Protein AF-A0AAN6Y3K3-F1 (afdb_monomer)

Foldseek 3Di:
DDDDDDDDDDDDDDDDDPVSVVPDDPVVVVVLVCCCVPPPVSVVVVVVVVVVVVVVVVVVPPPDPDDDPDDADWFAFPFQRDIDGPVRFDFFPDAGAPFDKDFPCVVCVVPDCVPNNDCPDPVCCVPPQQRIAGPRPRHTNPDTHPDGGGGDGPVVVVVVVVPDDPPDDDDDDDDDDDDDDDDDDDDDDDDDPDPDPPQWFAFPFQRDIDGPVPFFFFPAAGAPADKAFQPVQPVCVPPPDPDCVVCPDPVNCVVPQQRIAGPRPRDTSPDRHPDGGTGDGPVRHPPVPDPPPPDDPDPDPDDDDDDDDDDDDDDDDDDDDDDDDDD

Organism: NCBI:txid261697

Sequence (327 aa):
MPPPISQSSESTYQLFTTDEIVDQPAGFLHEIVRALCTDDAVRTRASIILSKLLAKGDETLQLDASKSLLPPRVKVCLQCKQEFKEEENAEWACQFHNGYVEIRNKYWKNHDHNRDGPIDTPENRKYDPEGFQWSCCEDELNSPGCAHRSHRAAEEVEKVKESHPLEDNTEAGPQAKKVKLSLPKPTQKDAEPVAVPEGKLVCLQCNEAYWEGFNWPRSCWFHHGSLALDSGAKVWENFDYDNEDELDTEYMREEVPEGFVYECCGESGLSKGCKWGSHISNRNPPETGRTGTTEDTTHGANGDKKAQPATDFQDPISGETSGLSSV

Nearest PDB structures (foldseek):
  2xcm-assembly2_F  TM=5.508E-01  e=1.761E-02  Arabidopsis thaliana
  8p4v-assembly1_b  TM=4.576E-01  e=8.248E+00  Saccharomyces cerevisiae
  5opt-assembly1_T  TM=3.129E-01  e=9.339E+00  Trypanosoma cruzi strain CL Brener

Solvent-accessible surface area (backbone atoms only — not comparable to full-atom values): 21715 Å² total; per-residue (Å²): 133,83,80,82,81,80,80,80,80,83,79,81,78,82,81,77,52,74,69,65,56,71,75,46,58,69,69,57,55,50,49,52,53,47,42,50,74,73,33,69,69,53,31,52,51,50,52,54,51,50,52,52,54,55,51,56,65,56,77,65,74,83,72,70,101,70,78,80,84,66,76,79,70,74,42,53,19,76,76,60,64,45,75,44,40,77,95,70,50,40,68,64,63,31,48,25,68,90,45,53,84,40,77,34,66,84,65,52,71,87,64,44,58,92,83,72,42,78,74,93,37,76,64,41,57,69,79,42,30,78,38,24,18,28,71,70,76,67,43,44,60,84,52,80,34,85,41,68,31,48,62,46,44,75,78,59,62,57,59,60,71,75,71,66,81,84,82,84,81,87,82,88,84,82,92,79,86,88,77,90,78,87,76,88,79,84,87,82,79,89,71,80,82,75,84,68,59,92,73,53,45,54,19,79,62,58,68,46,77,44,42,72,98,66,56,42,73,68,65,27,42,23,57,92,40,58,77,40,76,36,88,83,33,74,76,53,78,82,57,96,68,96,51,68,74,76,58,68,36,74,67,39,54,70,77,44,24,71,35,22,23,24,72,70,74,66,44,45,51,76,56,76,42,88,42,69,24,46,64,39,32,95,90,51,64,78,75,88,82,70,86,74,79,76,79,80,84,70,88,77,87,80,75,88,81,80,89,79,81,93,74,92,77,89,81,85,91,78,84,92,79,90,83,89,78,90,131

Structure (mmCIF, N/CA/C/O backbone):
data_AF-A0AAN6Y3K3-F1
#
_entry.id   AF-A0AAN6Y3K3-F1
#
loop_
_atom_site.group_PDB
_atom_site.id
_atom_site.type_symbol
_atom_site.label_atom_id
_atom_site.label_alt_id
_atom_site.label_comp_id
_atom_site.label_asym_id
_atom_site.label_entity_id
_atom_site.label_seq_id
_atom_site.pdbx_PDB_ins_code
_atom_site.Cartn_x
_atom_site.Cartn_y
_atom_site.Cartn_z
_atom_site.occupancy
_atom_site.B_iso_or_equiv
_atom_site.auth_seq_id
_atom_site.auth_comp_id
_atom_site.auth_asym_id
_atom_site.auth_atom_id
_atom_site.pdbx_PDB_model_num
ATOM 1 N N . MET A 1 1 ? 27.114 48.592 35.506 1.00 48.28 1 MET A N 1
ATOM 2 C CA . MET A 1 1 ? 25.687 48.260 35.689 1.00 48.28 1 MET A CA 1
ATOM 3 C C . MET A 1 1 ? 25.255 47.452 34.478 1.00 48.28 1 MET A C 1
ATOM 5 O O . MET A 1 1 ? 25.396 47.981 33.381 1.00 48.28 1 MET A O 1
ATOM 9 N N . PRO A 1 2 ? 24.860 46.179 34.627 1.00 48.47 2 PRO A N 1
ATOM 10 C CA . PRO A 1 2 ? 24.345 45.407 33.501 1.00 48.47 2 PRO A CA 1
ATOM 11 C C . PRO A 1 2 ? 22.957 45.937 33.085 1.00 48.47 2 PRO A C 1
ATOM 13 O O . PRO A 1 2 ? 22.217 46.413 33.951 1.00 48.47 2 PRO A O 1
ATOM 16 N N . PRO A 1 3 ? 22.614 45.907 31.784 1.00 50.00 3 PRO A N 1
ATOM 17 C CA . PRO A 1 3 ? 21.314 46.360 31.299 1.00 50.00 3 PRO A CA 1
ATOM 18 C C . PRO A 1 3 ? 20.191 45.412 31.759 1.00 50.00 3 PRO A C 1
ATOM 20 O O . PRO A 1 3 ? 20.443 44.223 31.973 1.00 50.00 3 PRO A O 1
ATOM 23 N N . PRO A 1 4 ? 18.956 45.918 31.925 1.00 52.88 4 PRO A N 1
ATOM 24 C CA . PRO A 1 4 ? 17.834 45.102 32.359 1.00 52.88 4 PRO A CA 1
ATOM 25 C C . PRO A 1 4 ? 17.479 44.066 31.289 1.00 52.88 4 PRO A C 1
ATOM 27 O O . PRO A 1 4 ? 17.335 44.382 30.108 1.00 52.88 4 PRO A O 1
ATOM 30 N N . ILE A 1 5 ? 17.345 42.820 31.738 1.00 50.16 5 ILE A N 1
ATOM 31 C CA . ILE A 1 5 ? 16.894 41.681 30.943 1.00 50.16 5 ILE A CA 1
ATOM 32 C C . ILE A 1 5 ? 15.454 41.958 30.497 1.00 50.16 5 ILE A C 1
ATOM 34 O O . ILE A 1 5 ? 14.565 42.175 31.322 1.00 50.16 5 ILE A O 1
ATOM 38 N N . SER A 1 6 ? 15.257 41.986 29.179 1.00 56.81 6 SER A N 1
ATOM 39 C CA . SER A 1 6 ? 13.958 42.127 28.524 1.00 56.81 6 SER A CA 1
ATOM 40 C C . SER A 1 6 ? 13.051 40.961 28.925 1.00 56.81 6 SER A C 1
ATOM 42 O O . SER A 1 6 ? 13.412 39.798 28.754 1.00 56.81 6 SER A O 1
ATOM 44 N N . GLN A 1 7 ? 11.894 41.280 29.507 1.00 45.41 7 GLN A N 1
ATOM 45 C CA . GLN A 1 7 ? 10.873 40.299 29.860 1.00 45.41 7 GLN A CA 1
ATOM 46 C C . GLN A 1 7 ? 10.266 39.726 28.575 1.00 45.41 7 GLN A C 1
ATOM 48 O O . GLN A 1 7 ? 9.701 40.459 27.763 1.00 45.41 7 GLN A O 1
ATOM 53 N N . SER A 1 8 ? 10.406 38.414 28.391 1.00 44.72 8 SER A N 1
ATOM 54 C CA . SER A 1 8 ? 9.765 37.652 27.323 1.00 44.72 8 SER A CA 1
ATOM 55 C C . SER A 1 8 ? 8.246 37.742 27.458 1.00 44.72 8 SER A C 1
ATOM 57 O O . SER A 1 8 ? 7.694 37.375 28.494 1.00 44.72 8 SER A O 1
ATOM 59 N N . SER A 1 9 ? 7.577 38.219 26.412 1.00 49.97 9 SER A N 1
ATOM 60 C CA . SER A 1 9 ? 6.120 38.282 26.324 1.00 49.97 9 SER A CA 1
ATOM 61 C C . SER A 1 9 ? 5.511 36.880 26.387 1.00 49.97 9 SER A C 1
ATOM 63 O O . SER A 1 9 ? 5.791 36.043 25.526 1.00 49.97 9 SER A O 1
ATOM 65 N N . GLU A 1 10 ? 4.660 36.632 27.381 1.00 40.38 10 GLU A N 1
ATOM 66 C CA . GLU A 1 10 ? 3.824 35.435 27.451 1.00 40.38 10 GLU A CA 1
ATOM 67 C C . GLU A 1 10 ? 2.825 35.450 26.286 1.00 40.38 10 GLU A C 1
ATOM 69 O O . GLU A 1 10 ? 1.855 36.208 26.263 1.00 40.38 10 GLU A O 1
ATOM 74 N N . SER A 1 11 ? 3.093 34.628 25.270 1.00 42.31 11 SER A N 1
ATOM 75 C CA . SER A 1 11 ? 2.156 34.388 24.177 1.00 42.31 11 SER A CA 1
ATOM 76 C C . SER A 1 11 ? 0.946 33.640 24.736 1.00 42.31 11 SER A C 1
ATOM 78 O O . SER A 1 11 ? 1.054 32.500 25.190 1.00 42.31 11 SER A O 1
ATOM 80 N N . THR A 1 12 ? -0.205 34.310 24.754 1.00 42.06 12 THR A N 1
ATOM 81 C CA . THR A 1 12 ? -1.481 33.697 25.128 1.00 42.06 12 THR A CA 1
ATOM 82 C C . THR A 1 12 ? -1.944 32.843 23.951 1.00 42.06 12 THR A C 1
ATOM 84 O O . THR A 1 12 ? -2.415 33.371 22.947 1.00 42.06 12 THR A O 1
ATOM 87 N N . TYR A 1 13 ? -1.759 31.527 24.045 1.00 50.06 13 TYR A N 1
ATOM 88 C CA . TYR A 1 13 ? -2.236 30.594 23.027 1.00 50.06 13 TYR A CA 1
ATOM 89 C C . TYR A 1 13 ? -3.756 30.464 23.133 1.00 50.06 13 TYR A C 1
ATOM 91 O O . TYR A 1 13 ? -4.283 30.046 24.165 1.00 50.06 13 TYR A O 1
ATOM 99 N N . GLN A 1 14 ? -4.456 30.832 22.064 1.00 58.66 14 GLN A N 1
ATOM 100 C CA . GLN A 1 14 ? -5.895 30.639 21.945 1.00 58.66 14 GLN A CA 1
ATOM 101 C C . GLN A 1 14 ? -6.150 29.156 21.642 1.00 58.66 14 GLN A C 1
ATOM 103 O O . GLN A 1 14 ? -5.629 28.618 20.666 1.00 58.66 14 GLN A O 1
ATOM 108 N N . LEU A 1 15 ? -6.874 28.471 22.528 1.00 55.62 15 LEU A N 1
ATOM 109 C CA . LEU A 1 15 ? -7.261 27.076 22.326 1.00 55.62 15 LEU A CA 1
ATOM 110 C C . LEU A 1 15 ? -8.466 27.042 21.386 1.00 55.62 15 LEU A C 1
ATOM 112 O O . LEU A 1 15 ? -9.494 27.630 21.709 1.00 55.62 15 LEU A O 1
ATOM 116 N N . PHE A 1 16 ? -8.324 26.357 20.254 1.00 63.69 16 PHE A N 1
ATOM 117 C CA . PHE A 1 16 ? -9.436 26.056 19.357 1.00 63.69 16 PHE A CA 1
ATOM 118 C C . PHE A 1 16 ? -10.171 24.804 19.845 1.00 63.69 16 PHE A C 1
ATOM 120 O O . PHE A 1 16 ? -9.553 23.849 20.326 1.00 63.69 16 PHE A O 1
ATOM 127 N N . THR A 1 17 ? -11.491 24.812 19.728 1.00 69.88 17 THR A N 1
ATOM 128 C CA . THR A 1 17 ? -12.347 23.635 19.902 1.00 69.88 17 THR A CA 1
ATOM 129 C C . THR A 1 17 ? -12.211 22.686 18.708 1.00 69.88 17 THR A C 1
ATOM 131 O O . THR A 1 17 ? -11.732 23.070 17.642 1.00 69.88 17 THR A O 1
ATOM 134 N N . THR A 1 18 ? -12.621 21.426 18.869 1.00 58.34 18 THR A N 1
ATOM 135 C CA . THR A 1 18 ? -12.606 20.442 17.772 1.00 58.34 18 THR A CA 1
ATOM 136 C C . THR A 1 18 ? -13.477 20.882 16.598 1.00 58.34 18 THR A C 1
ATOM 138 O O . THR A 1 18 ? -13.066 20.719 15.455 1.00 58.34 18 THR A O 1
ATOM 141 N N . ASP A 1 19 ? -14.622 21.508 16.876 1.00 57.88 19 ASP A N 1
ATOM 142 C CA . ASP A 1 19 ? -15.549 21.995 15.849 1.00 57.88 19 ASP A CA 1
ATOM 143 C C . ASP A 1 19 ? -14.933 23.161 15.058 1.00 57.88 19 ASP A C 1
ATOM 145 O O . ASP A 1 19 ? -14.992 23.192 13.832 1.00 57.88 19 ASP A O 1
ATOM 149 N N . GLU A 1 20 ? -14.216 24.060 15.740 1.00 69.31 20 GLU A N 1
ATOM 150 C CA . GLU A 1 20 ? -13.484 25.152 15.089 1.00 69.31 20 GLU A CA 1
ATOM 151 C C . GLU A 1 20 ? -12.329 24.662 14.212 1.00 69.31 20 GLU A C 1
ATOM 153 O O . GLU A 1 20 ? -11.952 25.379 13.290 1.00 69.31 20 GLU A O 1
ATOM 158 N N . ILE A 1 21 ? -11.762 23.479 14.483 1.00 68.06 21 ILE A N 1
ATOM 159 C CA . ILE A 1 21 ? -10.702 22.866 13.666 1.00 68.06 21 ILE A CA 1
ATOM 160 C C . ILE A 1 21 ? -11.290 22.248 12.392 1.00 68.06 21 ILE A C 1
ATOM 162 O O . ILE A 1 21 ? -10.689 22.378 11.327 1.00 68.06 21 ILE A O 1
ATOM 166 N N . VAL A 1 22 ? -12.456 21.603 12.481 1.00 63.34 22 VAL A N 1
ATOM 167 C CA . VAL A 1 22 ? -13.122 20.952 11.337 1.00 63.34 22 VAL A CA 1
ATOM 168 C C . VAL A 1 22 ? -13.538 21.968 10.270 1.00 63.34 22 VAL A C 1
ATOM 170 O O . VAL A 1 22 ? -13.423 21.682 9.080 1.00 63.34 22 VAL A O 1
ATOM 173 N N . ASP A 1 23 ? -13.923 23.177 10.682 1.00 72.31 23 ASP A N 1
ATOM 174 C CA . ASP A 1 23 ? -14.309 24.261 9.771 1.00 72.31 23 ASP A CA 1
ATOM 175 C C . ASP A 1 23 ? -13.113 25.012 9.147 1.00 72.31 23 ASP A C 1
ATOM 177 O O . ASP A 1 23 ? -13.297 25.961 8.376 1.00 72.31 23 ASP A O 1
ATOM 181 N N . GLN A 1 24 ? -11.870 24.620 9.452 1.00 79.75 24 GLN A N 1
ATOM 182 C CA . GLN A 1 24 ? -10.699 25.293 8.894 1.00 79.75 24 GLN A CA 1
ATOM 183 C C . GLN A 1 24 ? -10.444 24.903 7.432 1.00 79.75 24 GLN A C 1
ATOM 185 O O . GLN A 1 24 ? -10.641 23.753 7.032 1.00 79.75 24 GLN A O 1
ATOM 190 N N . PRO A 1 25 ? -9.907 25.828 6.614 1.00 79.06 25 PRO A N 1
ATOM 191 C CA . PRO A 1 25 ? -9.478 25.505 5.260 1.00 79.06 25 PRO A CA 1
ATOM 192 C C . PRO A 1 25 ? -8.479 24.341 5.248 1.00 79.06 25 PRO A C 1
ATOM 194 O O . PRO A 1 25 ? -7.569 24.293 6.076 1.00 79.06 25 PRO A O 1
ATOM 197 N N . ALA A 1 26 ? -8.568 23.455 4.250 1.00 65.06 26 ALA A N 1
ATOM 198 C CA . ALA A 1 26 ? -7.683 22.288 4.126 1.00 65.06 26 ALA A CA 1
ATOM 199 C C . ALA A 1 26 ? -6.182 22.639 4.213 1.00 65.06 26 ALA A C 1
ATOM 201 O O . ALA A 1 26 ? -5.397 21.882 4.778 1.00 65.06 26 ALA A O 1
ATOM 202 N N . GLY A 1 27 ? -5.781 23.820 3.721 1.00 69.38 27 GLY A N 1
ATOM 203 C CA . GLY A 1 27 ? -4.404 24.310 3.842 1.00 69.38 27 GLY A CA 1
ATOM 204 C C . GLY A 1 27 ? -3.936 24.499 5.290 1.00 69.38 27 GLY A C 1
ATOM 205 O O . GLY A 1 27 ? -2.787 24.202 5.600 1.00 69.38 27 GLY A O 1
ATOM 206 N N . PHE A 1 28 ? -4.825 24.923 6.190 1.00 75.56 28 PHE A N 1
ATOM 207 C CA . PHE A 1 28 ? -4.522 25.089 7.611 1.00 75.56 28 PHE A CA 1
ATOM 208 C C . PHE A 1 28 ? -4.370 23.736 8.316 1.00 75.56 28 PHE A C 1
ATOM 210 O O . PHE A 1 28 ? -3.405 23.528 9.049 1.00 75.56 28 PHE A O 1
ATOM 217 N N . LEU A 1 29 ? -5.262 22.782 8.028 1.00 73.44 29 LEU A N 1
ATOM 218 C CA . LEU A 1 29 ? -5.156 21.412 8.540 1.00 73.44 29 LEU A CA 1
ATOM 219 C C . LEU A 1 29 ? -3.871 20.726 8.062 1.00 73.44 29 LEU A C 1
ATOM 221 O O . LEU A 1 29 ? -3.178 20.093 8.855 1.00 73.44 29 LEU A O 1
ATOM 225 N N . HIS A 1 30 ? -3.509 20.899 6.788 1.00 70.38 30 HIS A N 1
ATOM 226 C CA . HIS A 1 30 ? -2.249 20.387 6.251 1.00 70.38 30 HIS A CA 1
ATOM 227 C C . HIS A 1 30 ? -1.031 20.976 6.969 1.00 70.38 30 HIS A C 1
ATOM 229 O O . HIS A 1 30 ? -0.076 20.246 7.223 1.00 70.38 30 HIS A O 1
ATOM 235 N N . GLU A 1 31 ? -1.055 22.265 7.317 1.00 77.12 31 GLU A N 1
ATOM 236 C CA . GLU A 1 31 ? 0.044 22.901 8.047 1.00 77.12 31 GLU A CA 1
ATOM 237 C C . GLU A 1 31 ? 0.155 22.385 9.483 1.00 77.12 31 GLU A C 1
ATOM 239 O O . GLU A 1 31 ? 1.258 22.109 9.949 1.00 77.12 31 GLU A O 1
ATOM 244 N N . ILE A 1 32 ? -0.976 22.173 10.165 1.00 81.38 32 ILE A N 1
ATOM 245 C CA . ILE A 1 32 ? -0.999 21.563 11.501 1.00 81.38 32 ILE A CA 1
ATOM 246 C C . ILE A 1 32 ? -0.419 20.149 11.450 1.00 81.38 32 ILE A C 1
ATOM 248 O O . ILE A 1 32 ? 0.464 19.820 12.242 1.00 81.38 32 ILE A O 1
ATOM 252 N N . VAL A 1 33 ? -0.885 19.316 10.514 1.00 83.06 33 VAL A N 1
ATOM 253 C CA . VAL A 1 33 ? -0.395 17.938 10.363 1.00 83.06 33 VAL A CA 1
ATOM 254 C C . VAL A 1 33 ? 1.093 17.938 10.018 1.00 83.06 33 VAL A C 1
ATOM 256 O O . VAL A 1 33 ? 1.859 17.214 10.651 1.00 83.06 33 VAL A O 1
ATOM 259 N N . ARG A 1 34 ? 1.535 18.795 9.087 1.00 82.75 34 ARG A N 1
ATOM 260 C CA . ARG A 1 34 ? 2.955 18.945 8.749 1.00 82.75 34 ARG A CA 1
ATOM 261 C C . ARG A 1 34 ? 3.774 19.320 9.980 1.00 82.75 34 ARG A C 1
ATOM 263 O O . ARG A 1 34 ? 4.731 18.618 10.280 1.00 82.75 34 ARG A O 1
ATOM 270 N N . ALA A 1 35 ? 3.370 20.350 10.724 1.00 82.31 35 ALA A N 1
ATOM 271 C CA . ALA A 1 35 ? 4.074 20.804 11.921 1.00 82.31 35 ALA A CA 1
ATOM 272 C C . ALA A 1 35 ? 4.166 19.713 13.001 1.00 82.31 35 ALA A C 1
ATOM 274 O O . ALA A 1 35 ? 5.224 19.535 13.601 1.00 82.31 35 ALA A O 1
ATOM 275 N N . LEU A 1 36 ? 3.101 18.933 13.214 1.00 86.12 36 LEU A N 1
ATOM 276 C CA . LEU A 1 36 ? 3.116 17.792 14.139 1.00 86.12 36 LEU A CA 1
ATOM 277 C C . LEU A 1 36 ? 4.062 16.668 13.686 1.00 86.12 36 LEU A C 1
ATOM 279 O O . LEU A 1 36 ? 4.615 15.956 14.526 1.00 86.12 36 LEU A O 1
ATOM 283 N N . CYS A 1 37 ? 4.254 16.496 12.376 1.00 83.62 37 CYS A N 1
ATOM 284 C CA . CYS A 1 37 ? 5.129 15.471 11.814 1.00 83.62 37 CYS A CA 1
ATOM 285 C C . CYS A 1 37 ? 6.602 15.898 11.728 1.00 83.62 37 CYS A C 1
ATOM 287 O O . CYS A 1 37 ? 7.474 15.040 11.891 1.00 83.62 37 CYS A O 1
ATOM 289 N N . THR A 1 38 ? 6.890 17.178 11.470 1.00 84.19 38 THR A N 1
ATOM 290 C CA . THR A 1 38 ? 8.248 17.669 11.169 1.00 84.19 38 THR A CA 1
ATOM 291 C C . THR A 1 38 ? 8.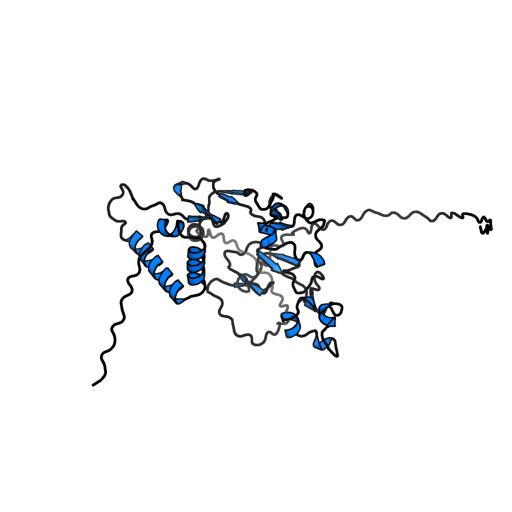930 18.403 12.321 1.00 84.19 38 THR A C 1
ATOM 293 O O . THR A 1 38 ? 10.153 18.481 12.325 1.00 84.19 38 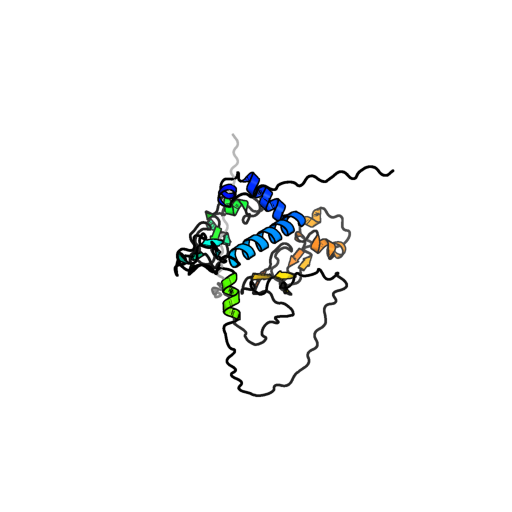THR A O 1
ATOM 296 N N . ASP A 1 39 ? 8.183 18.957 13.280 1.00 88.81 39 ASP A N 1
ATOM 297 C CA . ASP A 1 39 ? 8.744 19.709 14.409 1.00 88.81 39 ASP A CA 1
ATOM 298 C C . ASP A 1 39 ? 8.545 18.938 15.724 1.00 88.81 39 ASP A C 1
ATOM 300 O O . ASP A 1 39 ? 7.448 18.856 16.284 1.00 88.81 39 ASP A O 1
ATOM 304 N N . ASP A 1 40 ? 9.638 18.383 16.250 1.00 83.81 40 ASP A N 1
ATOM 305 C CA . ASP A 1 40 ? 9.635 17.607 17.493 1.00 83.81 40 ASP A CA 1
ATOM 306 C C . ASP A 1 40 ? 9.217 18.420 18.720 1.00 83.81 40 ASP A C 1
ATOM 308 O O . ASP A 1 40 ? 8.599 17.877 19.642 1.00 83.81 40 ASP A O 1
ATOM 312 N N . ALA A 1 41 ? 9.487 19.727 18.741 1.00 79.06 41 ALA A N 1
ATOM 313 C CA . ALA A 1 41 ? 9.062 20.597 19.827 1.00 79.06 41 ALA A CA 1
ATOM 314 C C . ALA A 1 41 ? 7.553 20.866 19.762 1.00 79.06 41 ALA A C 1
ATOM 316 O O . ALA A 1 41 ? 6.900 20.957 20.806 1.00 79.06 41 ALA A O 1
ATOM 317 N N . VAL A 1 42 ? 6.975 20.999 18.566 1.00 82.06 42 VAL A N 1
ATOM 318 C CA . VAL A 1 42 ? 5.517 21.095 18.374 1.00 82.06 42 VAL A CA 1
ATOM 319 C C . VAL A 1 42 ? 4.848 19.777 18.750 1.00 82.06 42 VAL A C 1
ATOM 321 O O . VAL A 1 42 ? 3.923 19.786 19.562 1.00 82.06 42 VAL A O 1
ATOM 324 N N . ARG A 1 43 ? 5.367 18.644 18.266 1.00 88.06 43 ARG A N 1
ATOM 325 C CA . ARG A 1 43 ? 4.878 17.298 18.597 1.00 88.06 43 ARG A CA 1
ATOM 326 C C . ARG A 1 43 ? 4.886 17.042 20.103 1.00 88.06 43 ARG A C 1
ATOM 328 O O . ARG A 1 43 ? 3.870 16.659 20.672 1.00 88.06 43 ARG A O 1
ATOM 335 N N . THR A 1 44 ? 6.005 17.321 20.771 1.00 76.69 44 THR A N 1
ATOM 336 C CA . THR A 1 44 ? 6.149 17.131 22.224 1.00 76.69 44 THR A CA 1
ATOM 337 C C . THR A 1 44 ? 5.159 17.998 22.998 1.00 76.69 44 THR A C 1
ATOM 339 O O . THR A 1 44 ? 4.504 17.522 23.926 1.00 76.69 44 THR A O 1
ATOM 342 N N . ARG A 1 45 ? 4.994 19.267 22.602 1.00 77.38 45 ARG A N 1
ATOM 343 C CA . ARG A 1 45 ? 4.020 20.172 23.228 1.00 77.38 45 ARG A CA 1
ATOM 344 C C . ARG A 1 45 ? 2.584 19.698 23.020 1.00 77.38 45 ARG A C 1
ATOM 346 O O . ARG A 1 45 ? 1.826 19.677 23.988 1.00 77.38 45 ARG A O 1
ATOM 353 N N . ALA A 1 46 ? 2.231 19.280 21.806 1.00 82.31 46 ALA A N 1
ATOM 354 C CA . ALA A 1 46 ? 0.916 18.732 21.492 1.00 82.31 46 ALA A CA 1
ATOM 355 C C . ALA A 1 46 ? 0.619 17.476 22.325 1.00 82.31 46 ALA A C 1
ATOM 357 O O . ALA A 1 46 ? -0.437 17.406 22.949 1.00 82.31 46 ALA A O 1
ATOM 358 N N . SER A 1 47 ? 1.576 16.550 22.444 1.00 72.25 47 SER A N 1
ATOM 359 C CA . SER A 1 47 ? 1.447 15.359 23.292 1.00 72.25 47 SER A CA 1
ATOM 360 C C . SER A 1 47 ? 1.252 15.707 24.769 1.00 72.25 47 SER A C 1
ATOM 362 O O . SER A 1 47 ? 0.395 15.123 25.423 1.00 72.25 47 SER A O 1
ATOM 364 N N . ILE A 1 48 ? 1.982 16.690 25.311 1.00 75.81 48 ILE A N 1
ATOM 365 C CA . ILE A 1 48 ? 1.799 17.138 26.705 1.00 75.81 48 ILE A CA 1
ATOM 366 C C . ILE A 1 48 ? 0.400 17.727 26.916 1.00 75.81 48 ILE A C 1
ATOM 368 O O . ILE A 1 48 ? -0.236 17.452 27.935 1.00 75.81 48 ILE A O 1
ATOM 372 N N . ILE A 1 49 ? -0.074 18.560 25.986 1.00 75.19 49 ILE A N 1
ATOM 373 C CA . ILE A 1 49 ? -1.415 19.151 26.056 1.00 75.19 49 ILE A CA 1
ATOM 374 C C . ILE A 1 49 ? -2.469 18.047 25.984 1.00 75.19 49 ILE A C 1
ATOM 376 O O . ILE A 1 49 ? -3.363 18.025 26.827 1.00 75.19 49 ILE A O 1
ATOM 380 N N . LEU A 1 50 ? -2.322 17.100 25.057 1.00 77.75 50 LEU A N 1
ATOM 381 C CA . LEU A 1 50 ? -3.215 15.955 24.919 1.00 77.75 50 LEU A CA 1
ATOM 382 C C . LEU A 1 50 ? -3.268 15.134 26.213 1.00 77.75 50 LEU A C 1
ATOM 384 O O . LEU A 1 50 ? -4.352 14.916 26.743 1.00 77.75 50 LEU A O 1
ATOM 388 N N . SER A 1 51 ? -2.120 14.778 26.796 1.00 71.06 51 SER A N 1
ATOM 389 C CA . SER A 1 51 ? -2.062 14.062 28.078 1.00 71.06 51 SER A CA 1
ATOM 390 C C . SER A 1 51 ? -2.728 14.838 29.217 1.00 71.06 51 SER A C 1
ATOM 392 O O . SER A 1 51 ? -3.429 14.248 30.033 1.00 71.06 51 SER A O 1
ATOM 394 N N . LYS A 1 52 ? -2.566 16.168 29.273 1.00 71.94 52 LYS A N 1
ATOM 395 C CA . LYS A 1 52 ? -3.239 17.017 30.274 1.00 71.94 52 LYS A CA 1
ATOM 396 C C . LYS A 1 52 ? -4.753 17.071 30.072 1.00 71.94 52 LYS A C 1
ATOM 398 O O . LYS A 1 52 ? -5.483 17.100 31.058 1.00 71.94 52 LYS A O 1
ATOM 403 N N . LEU A 1 53 ? -5.226 17.114 28.828 1.00 68.12 53 LEU A N 1
ATOM 404 C CA . LEU A 1 53 ? -6.656 17.097 28.510 1.00 68.12 53 LEU A CA 1
ATOM 405 C C . LEU A 1 53 ? -7.280 15.741 28.855 1.00 68.12 53 LEU A C 1
ATOM 407 O O . LEU A 1 53 ? -8.345 15.705 29.466 1.00 68.12 53 LEU A O 1
ATOM 411 N N . LEU A 1 54 ? -6.583 14.645 28.551 1.00 68.56 54 LEU A N 1
ATOM 412 C CA . LEU A 1 54 ? -7.010 13.292 28.907 1.00 68.56 54 LEU A CA 1
ATOM 413 C C . LEU A 1 54 ? -7.037 13.085 30.429 1.00 68.56 54 LEU A C 1
ATOM 415 O O . LEU A 1 54 ? -8.026 12.575 30.944 1.00 68.56 54 LEU A O 1
ATOM 419 N N . ALA A 1 55 ? -6.019 13.557 31.157 1.00 68.88 55 ALA A N 1
ATOM 420 C CA . ALA A 1 55 ? -5.970 13.467 32.619 1.00 68.88 55 ALA A CA 1
ATOM 421 C C . ALA A 1 55 ? -7.069 14.301 33.308 1.00 68.88 55 ALA A C 1
ATOM 423 O O . ALA A 1 55 ? -7.677 13.852 34.276 1.00 68.88 55 ALA A O 1
ATOM 424 N N . LYS A 1 56 ? -7.382 15.497 32.787 1.00 63.09 56 LYS A N 1
ATOM 425 C CA . LYS A 1 56 ? -8.481 16.331 33.309 1.00 63.09 56 LYS A CA 1
ATOM 426 C C . LYS A 1 56 ? -9.867 15.724 33.080 1.00 63.09 56 LYS A C 1
ATOM 428 O O . LYS A 1 56 ? -10.774 15.991 33.866 1.00 63.09 56 LYS A O 1
ATOM 433 N N . GLY A 1 57 ? -10.025 14.921 32.028 1.00 55.03 57 GLY A N 1
ATOM 434 C CA . GLY A 1 57 ? -11.247 14.157 31.780 1.00 55.03 57 GLY A CA 1
ATOM 435 C C . GLY A 1 57 ? -11.478 13.015 32.776 1.00 55.03 57 GLY A C 1
ATOM 436 O O . GLY A 1 57 ? -12.601 12.532 32.862 1.00 55.03 57 GLY A O 1
ATOM 437 N N . ASP A 1 58 ? -10.449 12.604 33.528 1.00 50.41 58 ASP A N 1
ATOM 438 C CA . ASP A 1 58 ? -10.518 11.504 34.502 1.00 50.41 58 ASP A CA 1
ATOM 439 C C . ASP A 1 58 ? -10.789 12.007 35.937 1.00 50.41 58 ASP A C 1
ATOM 441 O O . ASP A 1 58 ? -11.562 11.408 36.682 1.00 50.41 58 ASP A O 1
ATOM 445 N N . GLU A 1 59 ? -10.246 13.170 36.324 1.00 50.53 59 GLU A N 1
ATOM 446 C CA . GLU A 1 59 ? -10.484 13.762 37.658 1.00 50.53 59 GLU A CA 1
ATOM 447 C C . GLU A 1 59 ? -11.914 14.300 37.864 1.00 50.53 59 GLU A C 1
ATOM 449 O O . GLU A 1 59 ? -12.325 14.561 38.994 1.00 50.53 59 GLU A O 1
ATOM 454 N N . THR A 1 60 ? -12.712 14.443 36.801 1.00 46.69 60 THR A N 1
ATOM 455 C CA . THR A 1 60 ? -14.108 14.914 36.884 1.00 46.69 60 THR A CA 1
ATOM 456 C C . THR A 1 60 ? -15.144 13.794 37.084 1.00 46.69 60 THR A C 1
ATOM 458 O O . THR A 1 60 ? -16.341 14.073 37.100 1.00 46.69 60 THR A O 1
ATOM 461 N N . LEU A 1 61 ? -14.724 12.540 37.305 1.00 46.28 61 LEU A N 1
ATOM 462 C CA . LEU A 1 61 ? -15.607 11.359 37.314 1.00 46.28 61 LEU A CA 1
ATOM 463 C C . LEU A 1 61 ? -16.046 10.830 38.698 1.00 46.28 61 LEU A C 1
ATOM 465 O O . LEU A 1 61 ? -16.458 9.677 38.802 1.00 46.28 61 LEU A O 1
ATOM 469 N N . GLN A 1 62 ? -16.035 11.640 39.764 1.00 48.41 62 GLN A N 1
ATOM 470 C CA . GLN A 1 62 ? -16.627 11.240 41.063 1.00 48.41 62 GLN A CA 1
ATOM 471 C C . GLN A 1 62 ? -17.871 12.028 41.501 1.00 48.41 62 GLN A C 1
ATOM 473 O O . GLN A 1 62 ? -18.344 11.833 42.619 1.00 48.41 62 GLN A O 1
ATOM 478 N N . LEU A 1 63 ? -18.453 12.862 40.637 1.00 45.56 63 LEU A N 1
ATOM 479 C CA . LEU A 1 63 ? -19.730 13.524 40.924 1.00 45.56 63 LEU A CA 1
ATOM 480 C C . LEU A 1 63 ? -20.820 13.004 39.978 1.00 45.56 63 LEU A C 1
ATOM 482 O O . LEU A 1 63 ? -20.862 13.334 38.800 1.00 45.56 63 LEU A O 1
ATOM 486 N N . ASP A 1 64 ? -21.674 12.167 40.563 1.00 39.81 64 ASP A N 1
ATOM 487 C CA . ASP A 1 64 ? -23.045 11.829 40.185 1.00 39.81 64 ASP A CA 1
ATOM 488 C C . ASP A 1 64 ? -23.279 11.245 38.778 1.00 39.81 64 ASP A C 1
ATOM 490 O O . ASP A 1 64 ? -23.370 11.927 37.760 1.00 39.81 64 ASP A O 1
ATOM 494 N N . ALA A 1 65 ? -23.494 9.926 38.762 1.00 47.69 65 ALA A N 1
ATOM 495 C CA . ALA A 1 65 ? -23.813 9.067 37.619 1.00 47.69 65 ALA A CA 1
ATOM 496 C C . ALA A 1 65 ? -25.195 9.333 36.974 1.00 47.69 65 ALA A C 1
ATOM 498 O O . ALA A 1 65 ? -25.960 8.415 36.681 1.00 47.69 65 ALA A O 1
ATOM 499 N N . SER A 1 66 ? -25.570 10.587 36.752 1.00 51.69 66 SER A N 1
ATOM 500 C CA . SER A 1 66 ? -26.825 10.956 36.099 1.00 51.69 66 SER A CA 1
ATOM 501 C C . SER A 1 66 ? -26.577 12.100 35.125 1.00 51.69 66 SER A C 1
ATOM 503 O O . SER A 1 66 ? -26.565 13.261 35.511 1.00 51.69 66 SER A O 1
ATOM 505 N N . LYS A 1 67 ? -26.432 11.738 33.842 1.00 52.28 67 LYS A N 1
ATOM 506 C CA . LYS A 1 67 ? -26.133 12.602 32.682 1.00 52.28 67 LYS A CA 1
ATOM 507 C C . LYS A 1 67 ? -24.678 13.068 32.600 1.00 52.28 67 LYS A C 1
ATOM 509 O O . LYS A 1 67 ? -24.372 14.243 32.770 1.00 52.28 67 LYS A O 1
ATOM 514 N N . SER A 1 68 ? -23.794 12.141 32.232 1.00 43.97 68 SER A N 1
ATOM 515 C CA . SER A 1 68 ? -22.511 12.511 31.633 1.00 43.97 68 SER A CA 1
ATOM 516 C C . SER A 1 68 ? -22.782 13.330 30.365 1.00 43.97 68 SER A C 1
ATOM 518 O O . SER A 1 68 ? -23.294 12.807 29.379 1.00 43.97 68 SER A O 1
ATOM 520 N N . LEU A 1 69 ? -22.496 14.630 30.433 1.00 59.16 69 LEU A N 1
ATOM 521 C CA . LEU A 1 69 ? -22.494 15.582 29.316 1.00 59.16 69 LEU A CA 1
ATOM 522 C C . LEU A 1 69 ? -21.197 15.498 28.494 1.00 59.16 69 LEU A C 1
ATOM 524 O O . LEU A 1 69 ? -20.965 16.346 27.635 1.00 59.16 69 LEU A O 1
ATOM 528 N N . LEU A 1 70 ? -20.329 14.516 28.766 1.00 55.97 70 LEU A N 1
ATOM 529 C CA . LEU A 1 70 ? -19.138 14.314 27.953 1.00 55.97 70 LEU A CA 1
ATOM 530 C C . LEU A 1 70 ? -19.563 13.757 26.590 1.00 55.97 70 LEU A C 1
ATOM 532 O O . LEU A 1 70 ? -20.314 12.777 26.552 1.00 55.97 70 LEU A O 1
ATOM 536 N N . PRO A 1 71 ? -19.103 14.360 25.479 1.00 58.16 71 PRO A N 1
ATOM 537 C CA . PRO A 1 71 ? -19.381 13.825 24.160 1.00 58.16 71 PRO A CA 1
ATOM 538 C C . PRO A 1 71 ? -18.853 12.383 24.080 1.00 58.16 71 PRO A C 1
ATOM 540 O O . PRO A 1 71 ? -17.771 12.097 24.611 1.00 58.16 71 PRO A O 1
ATOM 543 N N . PRO A 1 72 ? -19.613 11.459 23.466 1.00 68.50 72 PRO A N 1
ATOM 544 C CA . PRO A 1 72 ? -19.198 10.071 23.325 1.00 68.50 72 PRO A CA 1
ATOM 545 C C . PRO A 1 72 ? -17.827 9.998 22.648 1.00 68.50 72 PRO A C 1
ATOM 547 O O . PRO A 1 72 ? -17.556 10.703 21.674 1.00 68.50 72 PRO A O 1
ATOM 550 N N . ARG A 1 73 ? -16.936 9.166 23.200 1.00 78.19 73 ARG A N 1
ATOM 551 C CA . ARG A 1 73 ? -15.569 9.021 22.693 1.00 78.19 73 ARG A CA 1
ATOM 552 C C . ARG A 1 73 ? -15.610 8.381 21.307 1.00 78.19 73 ARG A C 1
ATOM 554 O O . ARG A 1 73 ? -15.944 7.205 21.175 1.00 78.19 73 ARG A O 1
ATOM 561 N N . VAL A 1 74 ? -15.245 9.159 20.294 1.00 86.38 74 VAL A N 1
ATOM 562 C CA . VAL A 1 74 ? -15.035 8.669 18.931 1.00 86.38 74 VAL A CA 1
ATOM 563 C C . VAL A 1 74 ? -13.718 7.888 18.886 1.00 86.38 74 VAL A C 1
ATOM 565 O O . VAL A 1 74 ? -12.689 8.353 19.378 1.00 86.38 74 VAL A O 1
ATOM 568 N N . LYS A 1 75 ? -13.757 6.683 18.319 1.00 88.75 75 LYS A N 1
ATOM 569 C CA . LYS A 1 75 ? -12.615 5.788 18.093 1.00 88.75 75 LYS A CA 1
ATOM 570 C C . LYS A 1 75 ? -12.360 5.654 16.590 1.00 88.75 75 LYS A C 1
ATOM 572 O O . LYS A 1 75 ? -13.255 5.897 15.791 1.00 88.75 75 LYS A O 1
ATOM 577 N N . VAL A 1 76 ? -11.166 5.209 16.189 1.00 88.94 76 VAL A N 1
ATOM 578 C CA . VAL A 1 76 ? -10.845 4.891 14.781 1.00 88.94 76 VAL A CA 1
ATOM 579 C C . VAL A 1 76 ? -10.679 3.384 14.619 1.00 88.94 76 VAL A C 1
ATOM 581 O O . VAL A 1 76 ? -9.923 2.746 15.355 1.00 88.94 76 VAL A O 1
ATOM 584 N N . CYS A 1 77 ? -11.381 2.799 13.649 1.00 93.50 77 CYS A N 1
ATOM 585 C CA . CYS A 1 77 ? -11.310 1.371 13.376 1.00 93.50 77 CYS A CA 1
ATOM 586 C C . CYS A 1 77 ? -9.979 0.991 12.719 1.00 93.50 77 CYS A C 1
ATOM 588 O O . CYS A 1 77 ? -9.592 1.534 11.686 1.00 93.50 77 CYS A O 1
ATOM 590 N N . LEU A 1 78 ? -9.304 -0.026 13.252 1.00 90.06 78 LEU A N 1
ATOM 591 C CA . LEU A 1 78 ? -8.030 -0.513 12.723 1.00 90.06 78 LEU A CA 1
ATOM 592 C C . LEU A 1 78 ? -8.127 -1.118 11.317 1.00 90.06 78 LEU A C 1
ATOM 594 O O . LEU A 1 78 ? -7.098 -1.243 10.655 1.00 90.06 78 LEU A O 1
ATOM 598 N N . GLN A 1 79 ? -9.322 -1.487 10.855 1.00 92.06 79 GLN A N 1
ATOM 599 C CA . GLN A 1 79 ? -9.515 -2.131 9.555 1.00 92.06 79 GLN A CA 1
ATOM 600 C C . GLN A 1 79 ? -10.012 -1.172 8.486 1.00 92.06 79 GLN A C 1
ATOM 602 O O . GLN A 1 79 ? -9.259 -0.868 7.569 1.00 92.06 79 GLN A O 1
ATOM 607 N N . CYS A 1 80 ? -11.244 -0.670 8.617 1.00 92.69 80 CYS A N 1
ATOM 608 C CA . CYS A 1 80 ? -11.829 0.234 7.626 1.00 92.69 80 CYS A CA 1
ATOM 609 C C . CYS A 1 80 ? -11.303 1.672 7.732 1.00 92.69 80 CYS A C 1
ATOM 611 O O . CYS A 1 80 ? -11.607 2.488 6.871 1.00 92.69 80 CYS A O 1
ATOM 613 N N . LYS A 1 81 ? -10.536 1.994 8.787 1.00 90.12 81 LYS A N 1
ATOM 614 C CA . LYS A 1 81 ? -9.987 3.333 9.073 1.00 90.12 81 LYS A CA 1
ATOM 615 C C . LYS A 1 81 ? -11.039 4.428 9.287 1.00 90.12 81 LYS A C 1
ATOM 617 O O . LYS A 1 81 ? -10.669 5.583 9.456 1.00 90.12 81 LYS A O 1
ATOM 622 N N . GLN A 1 82 ? -12.322 4.070 9.327 1.00 90.31 82 GLN A N 1
ATOM 623 C CA . GLN A 1 82 ? -13.407 4.989 9.648 1.00 90.31 82 GLN A CA 1
ATOM 624 C C . GLN A 1 82 ? -13.508 5.206 11.155 1.00 90.31 82 GLN A C 1
ATOM 626 O O . GLN A 1 82 ? -13.175 4.327 11.963 1.00 90.31 82 GLN A O 1
ATOM 631 N N . GLU A 1 83 ? -13.976 6.393 11.511 1.00 93.00 83 GLU A N 1
ATOM 632 C CA . GLU A 1 83 ? -14.361 6.725 12.870 1.00 93.00 83 GLU A CA 1
ATOM 633 C C . GLU A 1 83 ? -15.661 6.016 13.265 1.00 93.00 83 GLU A C 1
ATOM 635 O O . GLU A 1 83 ? -16.537 5.786 12.433 1.00 93.00 83 GLU A O 1
ATOM 640 N N . PHE A 1 84 ? -15.773 5.632 14.532 1.00 92.75 84 PHE A N 1
ATOM 641 C CA . PHE A 1 84 ? -16.965 4.994 15.074 1.00 92.75 84 PHE A CA 1
ATOM 642 C C . PHE A 1 84 ? -17.125 5.326 16.557 1.00 92.75 84 PHE A C 1
ATOM 644 O O . PHE A 1 84 ? -16.149 5.586 17.267 1.00 92.75 84 PHE A O 1
ATOM 651 N N . LYS A 1 85 ? -18.365 5.287 17.042 1.00 91.25 85 LYS A N 1
ATOM 652 C CA . LYS A 1 85 ? -18.673 5.334 18.474 1.00 91.25 85 LYS A CA 1
ATOM 653 C C . LYS A 1 85 ? -19.000 3.935 18.965 1.00 91.25 85 LYS A C 1
ATOM 655 O O . LYS A 1 85 ? -19.640 3.165 18.255 1.00 91.25 85 LYS A O 1
ATOM 660 N N . GLU A 1 86 ? -18.609 3.628 20.196 1.00 91.12 86 GLU A N 1
ATOM 661 C CA . GLU A 1 86 ? -18.847 2.308 20.795 1.00 91.12 86 GLU A CA 1
ATOM 662 C C . GLU A 1 86 ? -20.339 1.946 20.830 1.00 91.12 86 GLU A C 1
ATOM 664 O O . GLU A 1 86 ? -20.722 0.826 20.510 1.00 91.12 86 GLU A O 1
ATOM 669 N N . GLU A 1 87 ? -21.193 2.917 21.157 1.00 91.56 87 GLU A N 1
ATOM 670 C CA . GLU A 1 87 ? -22.650 2.751 21.205 1.00 91.56 87 GLU A CA 1
ATOM 671 C C . GLU A 1 87 ? -23.301 2.461 19.842 1.00 91.56 87 GLU A C 1
ATOM 673 O O . GLU A 1 87 ? -24.393 1.897 19.793 1.00 91.56 87 GLU A O 1
ATOM 678 N N . GLU A 1 88 ? -22.631 2.812 18.743 1.00 91.19 88 GLU A N 1
ATOM 679 C CA . GLU A 1 88 ? -23.091 2.604 17.365 1.00 91.19 88 GLU A CA 1
ATOM 680 C C . GLU A 1 88 ? -22.393 1.386 16.709 1.00 91.19 88 GLU A C 1
ATOM 682 O O . GLU A 1 88 ? -22.659 1.056 15.552 1.00 91.19 88 GLU A O 1
ATOM 687 N N . ASN A 1 89 ? -21.517 0.678 17.439 1.00 95.12 89 ASN A N 1
ATOM 688 C CA . ASN A 1 89 ? -20.661 -0.392 16.920 1.00 95.12 89 ASN A CA 1
ATOM 689 C C . ASN A 1 89 ? -21.377 -1.752 16.797 1.00 95.12 89 ASN A C 1
ATOM 691 O O . ASN A 1 89 ? -21.031 -2.734 17.462 1.00 95.12 89 ASN A O 1
ATOM 695 N N . ALA A 1 90 ? -22.389 -1.826 15.935 1.00 96.44 90 ALA A N 1
ATOM 696 C CA . ALA A 1 90 ? -23.083 -3.078 15.644 1.00 96.44 90 ALA A CA 1
ATOM 697 C C . ALA A 1 90 ? -22.138 -4.155 15.068 1.00 96.44 90 ALA A C 1
ATOM 699 O O . ALA A 1 90 ? -21.105 -3.852 14.472 1.00 96.44 90 ALA A O 1
ATOM 700 N N . GLU A 1 91 ? -22.532 -5.429 15.180 1.00 94.69 91 GLU A N 1
ATOM 701 C CA . GLU A 1 91 ? -21.766 -6.588 14.681 1.00 94.69 91 GLU A CA 1
ATOM 702 C C . GLU A 1 91 ? -21.420 -6.515 13.186 1.00 94.69 91 GLU A C 1
ATOM 704 O O . GLU A 1 91 ? -20.500 -7.178 12.739 1.00 94.69 91 GLU A O 1
ATOM 709 N N . TRP A 1 92 ? -22.114 -5.697 12.404 1.00 95.31 92 TRP A N 1
ATOM 710 C CA . TRP A 1 92 ? -21.937 -5.552 10.956 1.00 95.31 92 TRP A CA 1
ATOM 711 C C . TRP A 1 92 ? -21.608 -4.108 10.542 1.00 95.31 92 TRP A C 1
ATOM 713 O O . TRP A 1 92 ? -21.674 -3.779 9.359 1.00 95.31 92 TRP A O 1
ATOM 723 N N . ALA A 1 93 ? -21.261 -3.241 11.501 1.00 96.62 93 ALA A N 1
ATOM 724 C CA . ALA A 1 93 ? -21.006 -1.821 11.253 1.00 96.62 93 ALA A CA 1
ATOM 725 C C . ALA A 1 93 ? -19.724 -1.573 10.434 1.00 96.62 93 ALA A C 1
ATOM 727 O O . ALA A 1 93 ? -19.701 -0.709 9.560 1.00 96.62 93 ALA A O 1
ATOM 728 N N . CYS A 1 94 ? -18.669 -2.362 10.658 1.00 97.25 94 CYS A N 1
ATOM 729 C CA . CYS A 1 94 ? -17.407 -2.229 9.935 1.00 97.25 94 CYS A CA 1
ATOM 730 C C . CYS A 1 94 ? -17.437 -3.047 8.644 1.00 97.25 94 CYS A C 1
ATOM 732 O O . CYS A 1 94 ? -17.392 -4.277 8.694 1.00 97.25 94 CYS A O 1
ATOM 734 N N . GLN A 1 95 ? -17.422 -2.355 7.505 1.00 97.75 95 GLN A N 1
ATOM 735 C CA . GLN A 1 95 ? -17.198 -2.937 6.181 1.00 97.75 95 GLN A CA 1
ATOM 736 C C . GLN A 1 95 ? -15.745 -2.703 5.775 1.00 97.75 95 GLN A C 1
ATOM 738 O O . GLN A 1 95 ? -15.278 -1.564 5.731 1.00 97.75 95 GLN A O 1
ATOM 743 N N . PHE A 1 96 ? -15.002 -3.770 5.505 1.00 96.19 96 PHE A N 1
ATOM 744 C CA . PHE A 1 96 ? -13.597 -3.680 5.113 1.00 96.19 96 PHE A CA 1
ATOM 745 C C . PHE A 1 96 ? -13.223 -4.786 4.126 1.00 96.19 96 PHE A C 1
ATOM 747 O O . PHE A 1 96 ? -13.859 -5.837 4.065 1.00 96.19 96 PHE A O 1
ATOM 754 N N . HIS A 1 97 ? -12.152 -4.555 3.374 1.00 96.94 97 HIS A N 1
ATOM 755 C CA . HIS A 1 97 ? -11.507 -5.579 2.559 1.00 96.94 97 HIS A CA 1
ATOM 756 C C . HIS A 1 97 ? -10.338 -6.178 3.348 1.00 96.94 97 HIS A C 1
ATOM 758 O O . HIS A 1 97 ? -9.554 -5.455 3.962 1.00 96.94 97 HIS A O 1
ATOM 764 N N . ASN A 1 98 ? -10.239 -7.507 3.392 1.00 94.38 98 ASN A N 1
ATOM 765 C CA . ASN A 1 98 ? -9.120 -8.236 4.011 1.00 94.38 98 ASN A CA 1
ATOM 766 C C . ASN A 1 98 ? -8.017 -8.601 3.003 1.00 94.38 98 ASN A C 1
ATOM 768 O O . ASN A 1 98 ? -6.974 -9.118 3.406 1.00 94.38 98 ASN A O 1
ATOM 772 N N . GLY A 1 99 ? -8.267 -8.369 1.713 1.00 94.88 99 GLY A N 1
ATOM 773 C CA . GLY A 1 99 ? -7.301 -8.527 0.637 1.00 94.88 99 GLY A CA 1
ATOM 774 C C . GLY A 1 99 ? -6.388 -7.314 0.478 1.00 94.88 99 GLY A C 1
ATOM 775 O O . GLY A 1 99 ? -6.390 -6.376 1.273 1.00 94.88 99 GLY A O 1
ATOM 776 N N . TYR A 1 100 ? -5.604 -7.347 -0.587 1.00 93.00 100 TYR A N 1
ATOM 777 C CA . TYR A 1 100 ? -4.776 -6.240 -1.050 1.00 93.00 100 TYR A CA 1
ATOM 778 C C . TYR A 1 100 ? -5.281 -5.773 -2.415 1.00 93.00 100 TYR A C 1
ATOM 780 O O . TYR A 1 100 ? -6.060 -6.462 -3.072 1.00 93.00 100 TYR A O 1
ATOM 788 N N . VAL A 1 101 ? -4.858 -4.580 -2.816 1.00 95.56 101 VAL A N 1
ATOM 789 C CA . VAL A 1 101 ? -5.218 -4.001 -4.110 1.00 95.56 101 VAL A CA 1
ATOM 790 C C . VAL A 1 101 ? -4.343 -4.619 -5.199 1.00 95.56 101 VAL A C 1
ATOM 792 O O . VAL A 1 101 ? -3.122 -4.650 -5.056 1.00 95.56 101 VAL A O 1
ATOM 795 N N . GLU A 1 102 ? -4.966 -5.086 -6.274 1.00 96.75 102 GLU A N 1
ATOM 796 C CA . GLU A 1 102 ? -4.347 -5.673 -7.463 1.00 96.75 102 GLU A CA 1
ATOM 797 C C . GLU A 1 102 ? -4.704 -4.876 -8.721 1.00 96.75 102 GLU A C 1
ATOM 799 O O . GLU A 1 102 ? -5.746 -4.220 -8.789 1.00 96.75 102 GLU A O 1
ATOM 804 N N . ILE A 1 103 ? -3.851 -4.962 -9.744 1.00 97.31 103 ILE A N 1
ATOM 805 C CA . ILE A 1 103 ? -4.095 -4.349 -11.053 1.00 97.31 103 ILE A CA 1
ATOM 806 C C . ILE A 1 103 ? -5.120 -5.185 -11.827 1.00 97.31 103 ILE A C 1
ATOM 808 O O . ILE A 1 103 ? -4.941 -6.383 -12.059 1.00 97.31 103 ILE A O 1
ATOM 812 N N . ARG A 1 104 ? -6.177 -4.539 -12.320 1.00 96.56 104 ARG A N 1
ATOM 813 C CA . ARG A 1 104 ? -7.185 -5.170 -13.173 1.00 96.56 104 ARG A CA 1
ATOM 814 C C . ARG A 1 104 ? -6.718 -5.162 -14.628 1.00 96.56 104 ARG A C 1
ATOM 816 O O . ARG A 1 104 ? -7.050 -4.261 -15.396 1.00 96.56 104 ARG A O 1
ATOM 823 N N . ASN A 1 105 ? -5.998 -6.206 -15.045 1.00 91.56 105 ASN A N 1
ATOM 824 C CA . ASN A 1 105 ? -5.366 -6.321 -16.377 1.00 91.56 105 ASN A CA 1
ATOM 825 C C . ASN A 1 105 ? -6.269 -5.965 -17.575 1.00 91.56 105 ASN A C 1
ATOM 827 O O . ASN A 1 105 ? -5.791 -5.501 -18.607 1.00 91.56 105 ASN A O 1
ATOM 831 N N . LYS A 1 106 ? -7.587 -6.185 -17.474 1.00 94.94 106 LYS A N 1
ATOM 832 C CA . LYS A 1 106 ? -8.527 -5.871 -18.563 1.00 94.94 106 LYS A CA 1
ATOM 833 C C . LYS A 1 106 ? -8.717 -4.368 -18.799 1.00 94.94 106 LYS A C 1
ATOM 835 O O . LYS A 1 106 ? -9.052 -4.015 -19.927 1.00 94.94 106 LYS A O 1
ATOM 840 N N . TYR A 1 107 ? -8.531 -3.535 -17.778 1.00 96.94 107 TYR A N 1
ATOM 841 C CA . TYR A 1 107 ? -8.649 -2.077 -17.866 1.00 96.94 107 TYR A CA 1
ATOM 842 C C . TYR A 1 107 ? -7.426 -1.478 -18.575 1.00 96.94 107 TYR A C 1
ATOM 844 O O . TYR A 1 107 ? -7.559 -0.704 -19.517 1.00 96.94 107 TYR A O 1
ATOM 852 N N . TRP A 1 108 ? -6.231 -1.959 -18.225 1.00 96.38 108 TRP A N 1
ATOM 853 C CA . TRP A 1 108 ? -4.944 -1.427 -18.689 1.00 96.38 108 TRP A CA 1
ATOM 854 C C . TRP A 1 108 ? -4.414 -2.047 -1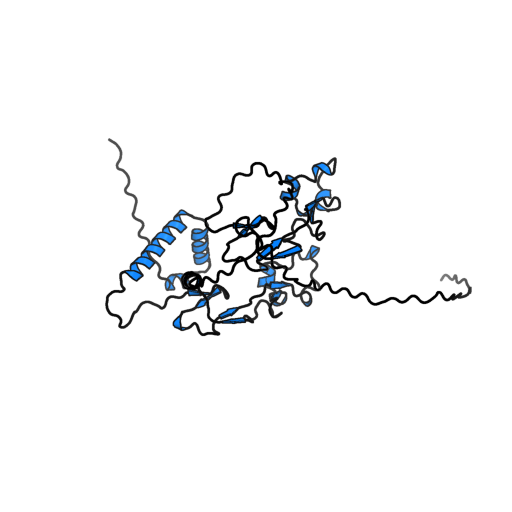9.992 1.00 96.38 108 TRP A C 1
ATOM 856 O O . TRP A 1 108 ? -3.223 -1.978 -20.272 1.00 96.38 108 TRP A O 1
ATOM 866 N N . LYS A 1 109 ? -5.267 -2.655 -20.829 1.00 96.00 109 LYS A N 1
ATOM 867 C CA . LYS A 1 109 ? -4.824 -3.386 -22.040 1.00 96.00 109 LYS A CA 1
ATOM 868 C C . LYS A 1 109 ? -4.017 -2.552 -23.041 1.00 96.00 109 LYS A C 1
ATOM 870 O O . LYS A 1 109 ? -3.240 -3.121 -23.799 1.00 96.00 109 LYS A O 1
ATOM 875 N N . ASN A 1 110 ? -4.248 -1.240 -23.076 1.00 95.69 110 ASN A N 1
ATOM 876 C CA . ASN A 1 110 ? -3.585 -0.312 -23.997 1.00 95.69 110 ASN A CA 1
ATOM 877 C C . ASN A 1 110 ? -2.467 0.502 -23.325 1.00 95.69 110 ASN A C 1
ATOM 879 O O . ASN A 1 110 ? -1.916 1.399 -23.965 1.00 95.69 110 ASN A O 1
ATOM 883 N N . HIS A 1 111 ? -2.185 0.229 -22.048 1.00 94.75 111 HIS A N 1
ATOM 884 C CA . HIS A 1 111 ? -1.149 0.909 -21.280 1.00 94.75 111 HIS A CA 1
ATOM 885 C C . HIS A 1 111 ? 0.209 0.314 -21.632 1.00 94.75 111 HIS A C 1
ATOM 887 O O . HIS A 1 111 ? 0.428 -0.887 -21.467 1.00 94.75 111 HIS A O 1
ATOM 893 N N . ASP A 1 112 ? 1.119 1.145 -22.123 1.00 94.44 112 ASP A N 1
ATOM 894 C CA . ASP A 1 112 ? 2.499 0.758 -22.396 1.00 94.44 112 ASP A CA 1
ATOM 895 C C . ASP A 1 112 ? 3.384 1.310 -21.283 1.00 94.44 112 ASP A C 1
ATOM 897 O O . ASP A 1 112 ? 3.591 2.517 -21.200 1.00 94.44 112 ASP A O 1
ATOM 901 N N . HIS A 1 113 ? 3.936 0.431 -20.444 1.00 88.12 113 HIS A N 1
ATOM 902 C CA . HIS A 1 113 ? 4.772 0.822 -19.306 1.00 88.12 113 HIS A CA 1
ATOM 903 C C . HIS A 1 113 ? 5.933 1.756 -19.693 1.00 88.12 113 HIS A C 1
ATOM 905 O O . HIS A 1 113 ? 6.273 2.656 -18.930 1.00 88.12 113 HIS A O 1
ATOM 911 N N . ASN A 1 114 ? 6.511 1.593 -20.889 1.00 89.56 114 ASN A N 1
ATOM 912 C CA . ASN A 1 114 ? 7.640 2.416 -21.331 1.00 89.56 114 ASN A CA 1
ATOM 913 C C . ASN A 1 114 ? 7.218 3.833 -21.731 1.00 89.56 114 ASN A C 1
ATOM 915 O O . ASN A 1 114 ? 8.013 4.766 -21.638 1.00 89.56 114 ASN A O 1
ATOM 919 N N . ARG A 1 115 ? 5.986 3.991 -22.223 1.00 95.88 115 ARG A N 1
ATOM 920 C CA . ARG A 1 115 ? 5.459 5.276 -22.698 1.00 95.88 115 ARG A CA 1
ATOM 921 C C . ARG A 1 115 ? 4.665 6.001 -21.617 1.00 95.88 115 ARG A C 1
ATOM 923 O O . ARG A 1 115 ? 4.774 7.216 -21.489 1.00 95.88 115 ARG A O 1
ATOM 930 N N . ASP A 1 116 ? 3.865 5.247 -20.879 1.00 93.38 116 ASP A N 1
ATOM 931 C CA . ASP A 1 116 ? 2.827 5.741 -19.979 1.00 93.38 116 ASP A CA 1
ATOM 932 C C . ASP A 1 116 ? 3.261 5.647 -18.498 1.00 93.38 116 ASP A C 1
ATOM 934 O O . ASP A 1 116 ? 2.611 6.220 -17.626 1.00 93.38 116 ASP A O 1
ATOM 938 N N . GLY A 1 117 ? 4.379 4.969 -18.205 1.00 94.44 117 GLY A N 1
ATOM 939 C CA . GLY A 1 117 ? 4.925 4.805 -16.855 1.00 94.44 117 GLY A CA 1
ATOM 940 C C . GLY A 1 117 ? 4.266 3.673 -16.050 1.00 94.44 117 GLY A C 1
ATOM 941 O O . GLY A 1 117 ? 3.488 2.889 -16.602 1.00 94.44 117 GLY A O 1
ATOM 942 N N . PRO A 1 118 ? 4.575 3.540 -14.745 1.00 95.75 118 PRO A N 1
ATOM 943 C CA . PRO A 1 118 ? 4.025 2.490 -13.882 1.00 95.75 118 PRO A CA 1
ATOM 944 C C . PRO A 1 118 ? 2.499 2.587 -13.741 1.00 95.75 118 PRO A C 1
ATOM 946 O O . PRO A 1 118 ? 1.945 3.669 -13.566 1.00 95.75 118 PRO A O 1
ATOM 949 N N . ILE A 1 119 ? 1.814 1.437 -13.788 1.00 97.00 119 ILE A N 1
ATOM 950 C CA . ILE A 1 119 ? 0.354 1.369 -13.594 1.00 97.00 119 ILE A CA 1
ATOM 951 C C . ILE A 1 119 ? -0.007 1.611 -12.125 1.00 97.00 119 ILE A C 1
ATOM 953 O O . ILE A 1 119 ? -0.944 2.349 -11.833 1.00 97.00 119 ILE A O 1
ATOM 957 N N . ASP A 1 120 ? 0.729 1.002 -11.195 1.00 95.44 120 ASP A N 1
ATOM 958 C CA . ASP A 1 120 ? 0.418 1.075 -9.769 1.00 95.44 120 ASP A CA 1
ATOM 959 C C . ASP A 1 120 ? 1.016 2.326 -9.104 1.00 95.44 120 ASP A C 1
ATOM 961 O O . ASP A 1 120 ? 2.037 2.265 -8.420 1.00 95.44 120 ASP A O 1
ATOM 965 N N . THR A 1 121 ? 0.377 3.476 -9.328 1.00 94.56 121 THR A N 1
ATOM 966 C CA . THR A 1 121 ? 0.731 4.762 -8.706 1.00 94.56 121 THR A CA 1
ATOM 967 C C . THR A 1 121 ? -0.412 5.295 -7.836 1.00 94.56 121 THR A C 1
ATOM 969 O O . THR A 1 121 ? -1.583 4.992 -8.095 1.00 94.56 121 THR A O 1
ATOM 972 N N . PRO A 1 122 ? -0.125 6.113 -6.803 1.00 91.75 122 PRO A N 1
ATOM 973 C CA . PRO A 1 122 ? -1.164 6.793 -6.028 1.00 91.75 122 PRO A CA 1
ATOM 974 C C . PRO A 1 122 ? -2.110 7.637 -6.894 1.00 91.75 122 PRO A C 1
ATOM 976 O O . PRO A 1 122 ? -3.309 7.697 -6.619 1.00 91.75 122 PRO A O 1
ATOM 979 N N . GLU A 1 123 ? -1.587 8.266 -7.947 1.00 93.94 123 GLU A N 1
ATOM 980 C CA . GLU A 1 123 ? -2.347 9.060 -8.909 1.00 93.94 123 GLU A CA 1
ATOM 981 C C . GLU A 1 123 ? -3.335 8.184 -9.682 1.00 93.94 123 GLU A C 1
ATOM 983 O O . GLU A 1 123 ? -4.528 8.488 -9.682 1.00 93.94 123 GLU A O 1
ATOM 988 N N . ASN A 1 124 ? -2.882 7.063 -10.253 1.00 96.88 124 ASN A N 1
ATOM 989 C CA . ASN A 1 124 ? -3.753 6.144 -10.990 1.00 96.88 124 ASN A CA 1
ATOM 990 C C . ASN A 1 124 ? -4.800 5.516 -10.064 1.00 96.88 124 ASN A C 1
ATOM 992 O O . ASN A 1 124 ? -5.969 5.451 -10.417 1.00 96.88 124 ASN A O 1
ATOM 996 N N . ARG A 1 125 ? -4.437 5.129 -8.833 1.00 96.81 125 ARG A N 1
ATOM 997 C CA . ARG A 1 125 ? -5.410 4.616 -7.846 1.00 96.81 125 ARG A CA 1
ATOM 998 C C . ARG A 1 125 ? -6.499 5.632 -7.495 1.00 96.81 125 ARG A C 1
ATOM 1000 O O . ARG A 1 125 ? -7.602 5.240 -7.121 1.00 96.81 125 ARG A O 1
ATOM 1007 N N . LYS A 1 126 ? -6.186 6.928 -7.567 1.00 94.19 126 LYS A N 1
ATOM 1008 C CA . LYS A 1 126 ? -7.117 8.018 -7.264 1.00 94.19 126 LYS A CA 1
ATOM 1009 C C . LYS A 1 126 ? -8.010 8.374 -8.454 1.00 94.19 126 LYS A C 1
ATOM 1011 O O . LYS A 1 126 ? -9.188 8.647 -8.238 1.00 94.19 126 LYS A O 1
ATOM 1016 N N . TYR A 1 127 ? -7.449 8.445 -9.661 1.00 96.56 127 TYR A N 1
ATOM 1017 C CA . TYR A 1 127 ? -8.159 8.915 -10.856 1.00 96.56 127 TYR A CA 1
ATOM 1018 C C . TYR A 1 127 ? -8.773 7.789 -11.698 1.00 96.56 127 TYR A C 1
ATOM 1020 O O . TYR A 1 127 ? -9.770 8.042 -12.366 1.00 96.56 127 TYR A O 1
ATOM 1028 N N . ASP A 1 128 ? -8.248 6.567 -11.597 1.00 97.31 128 ASP A N 1
ATOM 1029 C CA . ASP A 1 128 ? -8.683 5.374 -12.335 1.00 97.31 128 ASP A CA 1
ATOM 1030 C C . ASP A 1 128 ? -8.925 4.173 -11.390 1.00 97.31 128 ASP A C 1
ATOM 1032 O O . ASP A 1 128 ? -8.319 3.105 -11.556 1.00 97.31 128 ASP A O 1
ATOM 1036 N N . PRO A 1 129 ? -9.781 4.304 -10.355 1.00 97.25 129 PRO A N 1
ATOM 1037 C CA . PRO A 1 129 ? -10.006 3.239 -9.376 1.00 97.25 129 PRO A CA 1
ATOM 1038 C C . PRO A 1 129 ? -10.576 1.948 -9.991 1.00 97.25 129 PRO A C 1
ATOM 1040 O O . PRO A 1 129 ? -10.350 0.871 -9.441 1.00 97.25 129 PRO A O 1
ATOM 1043 N N . GLU A 1 130 ? -11.264 2.014 -11.136 1.00 97.50 130 GLU A N 1
ATOM 1044 C CA . GLU A 1 130 ? -11.794 0.850 -11.868 1.00 97.50 130 GLU A CA 1
ATOM 1045 C C . GLU A 1 130 ? -10.686 -0.018 -12.489 1.00 97.50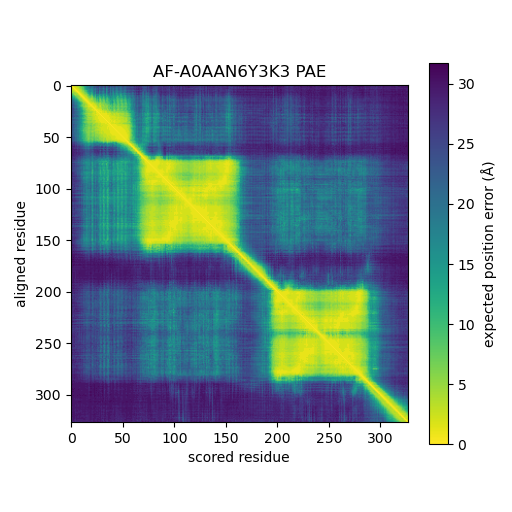 130 GLU A C 1
ATOM 1047 O O . GLU A 1 130 ? -10.908 -1.190 -12.830 1.00 97.50 130 GLU A O 1
ATOM 1052 N N . GLY A 1 131 ? -9.482 0.551 -12.621 1.00 97.75 131 GLY A N 1
ATOM 1053 C CA . GLY A 1 131 ? -8.262 -0.133 -13.028 1.00 97.75 131 GLY A CA 1
ATOM 1054 C C . GLY A 1 131 ? -7.656 -1.021 -11.945 1.00 97.75 131 GLY A C 1
ATOM 1055 O O . GLY A 1 131 ? -6.685 -1.734 -12.213 1.00 97.75 131 GLY A O 1
ATOM 1056 N N . PHE A 1 132 ? -8.229 -1.021 -10.744 1.00 98.25 132 PHE A N 1
ATOM 1057 C CA . PHE A 1 132 ? -7.755 -1.781 -9.598 1.00 98.25 132 PHE A CA 1
ATOM 1058 C C . PHE A 1 132 ? -8.897 -2.589 -8.981 1.00 98.25 132 PHE A C 1
ATOM 1060 O O . PHE A 1 132 ? -10.062 -2.194 -9.025 1.00 98.25 132 PHE A O 1
ATOM 1067 N N . GLN A 1 133 ? -8.561 -3.732 -8.394 1.00 98.00 133 GLN A N 1
ATOM 1068 C CA . GLN A 1 133 ? -9.518 -4.606 -7.722 1.00 98.00 133 GLN A CA 1
ATOM 1069 C C . GLN A 1 133 ? -8.961 -5.128 -6.400 1.00 98.00 133 GLN A C 1
ATOM 1071 O O . GLN A 1 133 ? -7.748 -5.187 -6.202 1.00 98.00 133 GLN A O 1
ATOM 1076 N N . TRP A 1 134 ? -9.838 -5.523 -5.489 1.00 97.94 134 TRP A N 1
ATOM 1077 C CA . TRP A 1 134 ? -9.452 -6.156 -4.234 1.00 97.94 134 TRP A CA 1
ATOM 1078 C C . TRP A 1 134 ? -9.269 -7.660 -4.414 1.00 97.94 134 TRP A C 1
ATOM 1080 O O . TRP A 1 134 ? -10.176 -8.352 -4.863 1.00 97.94 134 TRP A O 1
ATOM 1090 N N . SER A 1 135 ? -8.137 -8.208 -3.974 1.00 97.12 135 SER A N 1
ATOM 1091 C CA . SER A 1 135 ? -7.844 -9.643 -4.110 1.00 97.12 135 SER A CA 1
ATOM 1092 C C . SER A 1 135 ? -8.757 -10.566 -3.292 1.00 97.12 135 SER A C 1
ATOM 1094 O O . SER A 1 135 ? -8.744 -11.778 -3.480 1.00 97.12 135 SER A O 1
ATOM 1096 N N . CYS A 1 136 ? -9.554 -10.024 -2.364 1.00 97.25 136 CYS A N 1
ATOM 1097 C CA . CYS A 1 136 ? -10.477 -10.806 -1.541 1.00 97.25 136 CYS A CA 1
ATOM 1098 C C . CYS A 1 136 ? -11.841 -11.079 -2.188 1.00 97.25 136 CYS A C 1
ATOM 1100 O O . CYS A 1 136 ? -12.500 -12.042 -1.801 1.00 97.25 136 CYS A O 1
ATOM 1102 N N . CYS A 1 137 ? -12.276 -10.245 -3.129 1.00 97.25 137 CYS A N 1
ATOM 1103 C CA . CYS A 1 137 ? -13.617 -10.307 -3.724 1.00 97.25 137 CYS A CA 1
ATOM 1104 C C . CYS A 1 137 ? -13.647 -9.969 -5.218 1.00 97.25 137 CYS A C 1
ATOM 1106 O O . CYS A 1 137 ? -14.690 -10.123 -5.841 1.00 97.25 137 CYS A O 1
ATOM 1108 N N . GLU A 1 138 ? -12.522 -9.527 -5.785 1.00 97.19 138 GLU A N 1
ATOM 1109 C CA . GLU A 1 138 ? -12.383 -9.026 -7.159 1.00 97.19 138 GLU A CA 1
ATOM 1110 C C . GLU A 1 138 ? -13.235 -7.782 -7.475 1.00 97.19 138 GLU A C 1
ATOM 1112 O O . GLU A 1 138 ? -13.300 -7.355 -8.631 1.00 97.19 138 GLU A O 1
ATOM 1117 N N . ASP A 1 139 ? -13.838 -7.160 -6.458 1.00 97.81 139 ASP A N 1
ATOM 1118 C CA . ASP A 1 139 ? -14.557 -5.899 -6.606 1.00 97.81 139 ASP A CA 1
ATOM 1119 C C . ASP A 1 139 ? -13.591 -4.720 -6.789 1.00 97.81 139 ASP A C 1
ATOM 1121 O O . ASP A 1 139 ? -12.421 -4.761 -6.397 1.00 97.81 139 ASP A O 1
ATOM 11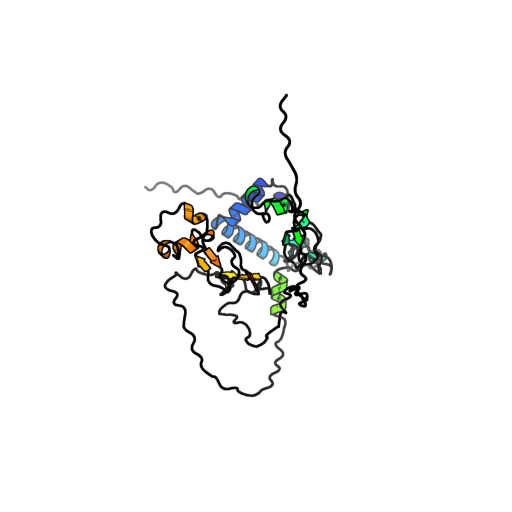25 N N . GLU A 1 140 ? -14.096 -3.644 -7.388 1.00 97.62 140 GLU A N 1
ATOM 1126 C CA . GLU A 1 140 ? -13.339 -2.435 -7.731 1.00 97.62 140 GLU A CA 1
ATOM 1127 C C . GLU A 1 140 ? -12.782 -1.726 -6.487 1.00 97.62 140 GLU A C 1
ATOM 1129 O O . GLU A 1 140 ? -13.307 -1.872 -5.380 1.00 97.62 140 GLU A O 1
ATOM 1134 N N . LEU A 1 141 ? -11.720 -0.930 -6.641 1.00 96.06 141 LEU A N 1
ATOM 1135 C CA . LEU A 1 141 ? -11.027 -0.299 -5.508 1.00 96.06 141 LEU A CA 1
ATOM 1136 C C . LEU A 1 141 ? -11.941 0.565 -4.619 1.00 96.06 141 LEU A C 1
ATOM 1138 O O . LEU A 1 141 ? -11.742 0.623 -3.406 1.00 96.06 141 LEU A O 1
ATOM 1142 N N . ASN A 1 142 ? -12.948 1.206 -5.212 1.00 94.56 142 ASN A N 1
ATOM 1143 C CA . ASN A 1 142 ? -13.932 2.066 -4.546 1.00 94.56 142 ASN A CA 1
ATOM 1144 C C . ASN A 1 142 ? -15.160 1.309 -3.994 1.00 94.56 142 ASN A C 1
ATOM 1146 O O . ASN A 1 142 ? -16.063 1.940 -3.440 1.00 94.56 142 ASN A O 1
ATOM 1150 N N . SER A 1 143 ? -15.214 -0.016 -4.144 1.00 96.38 143 SER A N 1
ATOM 1151 C CA . SER A 1 143 ? -16.312 -0.835 -3.634 1.00 96.38 143 SER A CA 1
ATOM 1152 C C . SER A 1 143 ? -16.341 -0.868 -2.098 1.00 96.38 143 SER A C 1
ATOM 1154 O O . SER A 1 143 ? -15.287 -0.801 -1.449 1.00 96.38 143 SER A O 1
ATOM 1156 N N . PRO A 1 144 ? -17.534 -0.998 -1.482 1.00 95.94 144 PRO A N 1
ATOM 1157 C CA . PRO A 1 144 ? -17.634 -1.271 -0.053 1.00 95.94 144 PRO A CA 1
ATOM 1158 C C . PRO A 1 144 ? -16.906 -2.572 0.306 1.00 95.94 144 PRO A C 1
ATOM 1160 O O . PRO A 1 144 ? -16.787 -3.484 -0.508 1.00 95.94 144 PRO A O 1
ATOM 1163 N N . GLY A 1 145 ? -16.425 -2.657 1.546 1.00 96.19 145 GLY A N 1
ATOM 1164 C CA . GLY A 1 145 ? -15.700 -3.827 2.031 1.00 96.19 145 GLY A CA 1
ATOM 1165 C C . GLY A 1 145 ? -16.509 -5.121 1.936 1.00 96.19 145 GLY A C 1
ATOM 1166 O O . GLY A 1 145 ? -17.652 -5.164 2.380 1.00 96.19 145 GLY A O 1
ATOM 1167 N N . CYS A 1 146 ? -15.909 -6.195 1.419 1.00 97.50 146 CYS A N 1
ATOM 1168 C CA . CYS A 1 146 ? -16.598 -7.482 1.275 1.00 97.50 146 CYS A CA 1
ATOM 1169 C C . CYS A 1 146 ? -16.738 -8.264 2.596 1.00 97.50 146 CYS A C 1
ATOM 1171 O O . CYS A 1 146 ? -17.518 -9.215 2.682 1.00 97.50 146 CYS A O 1
ATOM 1173 N N . ALA A 1 147 ? -15.983 -7.892 3.633 1.00 96.44 147 ALA A N 1
ATOM 1174 C CA . ALA A 1 147 ? -16.068 -8.472 4.967 1.00 96.44 147 ALA A CA 1
ATOM 1175 C C . ALA A 1 147 ? -16.739 -7.501 5.949 1.00 96.44 147 ALA A C 1
ATOM 1177 O O . ALA A 1 147 ? -16.516 -6.292 5.903 1.00 96.44 147 ALA A O 1
ATOM 1178 N N . HIS A 1 148 ? -17.519 -8.061 6.876 1.00 97.00 148 HIS A N 1
ATOM 1179 C CA . HIS A 1 148 ? -18.339 -7.314 7.829 1.00 97.00 148 HIS A CA 1
ATOM 1180 C C . HIS A 1 148 ? -18.053 -7.809 9.245 1.00 97.00 148 HIS A C 1
ATOM 1182 O O . HIS A 1 148 ? -18.038 -9.022 9.469 1.00 97.00 148 HIS A O 1
ATOM 1188 N N . ARG A 1 149 ? -17.801 -6.899 10.193 1.00 95.94 149 ARG A N 1
ATOM 1189 C CA . ARG A 1 149 ? -17.757 -7.205 11.636 1.00 95.94 149 ARG A CA 1
ATOM 1190 C C . ARG A 1 149 ? -17.960 -5.931 12.482 1.00 95.94 149 ARG A C 1
ATOM 1192 O O . ARG A 1 149 ? -18.116 -4.854 11.917 1.00 95.94 149 ARG A O 1
ATOM 1199 N N . SER A 1 150 ? -17.898 -6.005 13.814 1.00 96.75 150 SER A N 1
ATOM 1200 C CA . SER A 1 150 ? -17.764 -4.800 14.655 1.00 96.75 150 SER A CA 1
ATOM 1201 C C . SER A 1 150 ? -16.423 -4.096 14.414 1.00 96.75 150 SER A C 1
ATOM 1203 O O . SER A 1 150 ? -15.380 -4.741 14.262 1.00 96.75 150 SER A O 1
ATOM 1205 N N . HIS A 1 151 ? -16.412 -2.766 14.421 1.00 96.12 151 HIS A N 1
ATOM 1206 C CA . HIS A 1 151 ? -15.179 -1.986 14.439 1.00 96.12 151 HIS A CA 1
ATOM 1207 C C . HIS A 1 151 ? -14.296 -2.405 15.623 1.00 96.12 151 HIS A C 1
ATOM 1209 O O . HIS A 1 151 ? -14.798 -2.759 16.688 1.00 96.12 151 HIS A O 1
ATOM 1215 N N . ARG A 1 152 ? -12.973 -2.373 15.426 1.00 93.19 152 ARG A N 1
ATOM 1216 C CA . ARG A 1 152 ? -11.983 -2.657 16.476 1.00 93.19 152 ARG A CA 1
ATOM 1217 C C . ARG A 1 152 ? -11.043 -1.480 16.634 1.00 93.19 152 ARG A C 1
ATOM 1219 O O . ARG A 1 152 ? -10.425 -1.074 15.647 1.00 93.19 152 ARG A O 1
ATOM 1226 N N . ALA A 1 153 ? -10.900 -0.980 17.854 1.00 91.12 153 ALA A N 1
ATOM 1227 C CA . ALA A 1 153 ? -9.909 0.036 18.198 1.00 91.12 153 ALA A CA 1
ATOM 1228 C C . ALA A 1 153 ? -8.633 -0.597 18.780 1.00 91.12 153 ALA A C 1
ATOM 1230 O O . ALA A 1 153 ? -8.651 -1.729 19.260 1.00 91.12 153 ALA A O 1
ATOM 1231 N N . ALA A 1 154 ? -7.518 0.141 18.761 1.00 79.56 154 ALA A N 1
ATOM 1232 C CA . ALA A 1 154 ? -6.239 -0.323 19.314 1.00 79.56 154 ALA A CA 1
ATOM 1233 C C . ALA A 1 154 ? -6.333 -0.732 20.796 1.00 79.56 154 ALA A C 1
ATOM 1235 O O . ALA A 1 154 ? -5.750 -1.735 21.193 1.00 79.56 154 ALA A O 1
ATOM 1236 N N . GLU A 1 155 ? -7.124 -0.007 21.590 1.00 78.88 155 GLU A N 1
ATOM 1237 C CA . GLU A 1 155 ? -7.287 -0.242 23.033 1.00 78.88 155 GLU A CA 1
ATOM 1238 C C . GLU A 1 155 ? -7.901 -1.612 23.372 1.00 78.88 155 GLU A C 1
ATOM 1240 O O . GLU A 1 155 ? -7.645 -2.170 24.438 1.00 78.88 155 GLU A O 1
ATOM 1245 N N . GLU A 1 156 ? -8.713 -2.178 22.478 1.00 72.31 156 GLU A N 1
ATOM 1246 C CA . GLU A 1 156 ? -9.349 -3.485 22.687 1.00 72.31 156 GLU A CA 1
ATOM 1247 C C . GLU A 1 156 ? -8.397 -4.650 22.421 1.00 72.31 156 GLU A C 1
ATOM 1249 O O . GLU A 1 156 ? -8.548 -5.713 23.020 1.00 72.31 156 GLU A O 1
ATOM 1254 N N . VAL A 1 157 ? -7.397 -4.455 21.555 1.00 70.25 157 VAL A N 1
ATOM 1255 C CA . VAL A 1 157 ? -6.420 -5.499 21.212 1.00 70.25 157 VAL A CA 1
ATOM 1256 C C . VAL A 1 157 ? -5.570 -5.873 22.429 1.00 70.25 157 VAL A C 1
ATOM 1258 O O . VAL A 1 157 ? -5.206 -7.037 22.588 1.00 70.25 157 VAL A O 1
ATOM 1261 N N . GLU A 1 158 ? -5.302 -4.919 23.321 1.00 65.75 158 GLU A N 1
ATOM 1262 C CA . GLU A 1 158 ? -4.493 -5.158 24.519 1.00 65.75 158 GLU A CA 1
ATOM 1263 C C . GLU A 1 158 ? -5.261 -5.921 25.614 1.00 65.75 158 GLU A C 1
ATOM 1265 O O . GLU A 1 158 ? -4.707 -6.829 26.228 1.00 65.75 158 GLU A O 1
ATOM 1270 N N . LYS A 1 159 ? -6.568 -5.672 25.794 1.00 62.62 159 LYS A N 1
ATOM 1271 C CA . LYS A 1 159 ? -7.384 -6.356 26.825 1.00 62.62 159 LYS A CA 1
ATOM 1272 C C . LYS A 1 159 ? -7.538 -7.865 26.594 1.00 62.62 159 LYS A C 1
ATOM 1274 O O . LYS A 1 159 ? -7.718 -8.630 27.542 1.00 62.62 159 LYS A O 1
ATOM 1279 N N . VAL A 1 160 ? -7.460 -8.313 25.339 1.00 60.34 160 VAL A N 1
ATOM 1280 C CA . VAL A 1 160 ? -7.526 -9.746 24.997 1.00 60.34 160 VAL A CA 1
ATOM 1281 C C . VAL A 1 160 ? -6.251 -10.483 25.425 1.00 60.34 160 VAL A C 1
ATOM 1283 O O . VAL A 1 160 ? -6.319 -11.659 25.772 1.00 60.34 160 VAL A O 1
ATOM 1286 N N . LYS A 1 161 ? -5.096 -9.805 25.474 1.00 55.25 161 LYS A N 1
ATOM 1287 C CA . LYS A 1 161 ? -3.832 -10.422 25.908 1.00 55.25 161 LYS A CA 1
ATOM 1288 C C . LYS A 1 161 ? -3.789 -10.693 27.414 1.00 55.25 161 LYS A C 1
ATOM 1290 O O . LYS A 1 161 ? -3.097 -11.610 27.837 1.00 55.25 161 LYS A O 1
ATOM 1295 N N . GLU A 1 162 ? -4.534 -9.935 28.217 1.00 55.47 162 GLU A N 1
ATOM 1296 C CA . GLU A 1 162 ? -4.527 -10.067 29.682 1.00 55.47 162 GLU A CA 1
ATOM 1297 C C . GLU A 1 162 ? -5.522 -11.109 30.222 1.00 55.47 162 GLU A C 1
ATOM 1299 O O . GLU A 1 162 ? -5.402 -11.533 31.368 1.00 55.47 162 GLU A O 1
ATOM 1304 N N . SER A 1 163 ? -6.502 -11.543 29.423 1.00 48.12 163 SER A N 1
ATOM 1305 C CA . SER A 1 163 ? -7.658 -12.315 29.910 1.00 48.12 163 SER A CA 1
ATOM 1306 C C . SER A 1 163 ? -7.654 -13.813 29.579 1.00 48.12 163 SER A C 1
ATOM 1308 O O . SER A 1 163 ? -8.633 -14.491 29.886 1.00 48.12 163 SER A O 1
ATOM 1310 N N . HIS A 1 164 ? -6.567 -14.368 29.033 1.00 39.62 164 HIS A N 1
ATOM 1311 C CA . HIS A 1 164 ? -6.424 -15.819 28.846 1.00 39.62 164 HIS A CA 1
ATOM 1312 C C . HIS A 1 164 ? -5.489 -16.444 29.901 1.00 39.62 164 HIS A C 1
ATOM 1314 O O . HIS A 1 164 ? -4.269 -16.309 29.789 1.00 39.62 164 HIS A O 1
ATOM 1320 N N . PRO A 1 165 ? -6.016 -17.175 30.906 1.00 45.75 165 PRO A N 1
ATOM 1321 C CA . PRO A 1 165 ? -5.219 -18.094 31.707 1.00 45.75 165 PRO A CA 1
ATOM 1322 C C . PRO A 1 165 ? -4.677 -19.207 30.806 1.00 45.75 165 PRO A C 1
ATOM 1324 O O . PRO A 1 165 ? -5.435 -19.878 30.106 1.00 45.75 165 PRO A O 1
ATOM 1327 N N . LEU A 1 166 ? -3.358 -19.389 30.827 1.00 42.47 166 LEU A N 1
ATOM 1328 C CA . LEU A 1 166 ? -2.683 -20.567 30.292 1.00 42.47 166 LEU A CA 1
ATOM 1329 C C . LEU A 1 166 ? -3.218 -21.808 31.021 1.00 42.47 166 LEU A C 1
ATOM 1331 O O . LEU A 1 166 ? -2.836 -22.063 32.162 1.00 42.47 166 LEU A O 1
ATOM 1335 N N . GLU A 1 167 ? -4.104 -22.573 30.385 1.00 40.84 167 GLU A N 1
ATOM 1336 C CA . GLU A 1 167 ? -4.391 -23.934 30.834 1.00 40.84 167 GLU A CA 1
ATOM 1337 C C . GLU A 1 167 ? -3.228 -24.841 30.413 1.00 40.84 167 GLU A C 1
ATOM 1339 O O . GLU A 1 167 ? -3.030 -25.165 29.241 1.00 40.84 167 GLU A O 1
ATOM 1344 N N . ASP A 1 168 ? -2.418 -25.174 31.416 1.00 43.22 168 ASP A N 1
ATOM 1345 C CA . ASP A 1 168 ? -1.302 -26.111 31.399 1.00 43.22 168 ASP A CA 1
ATOM 1346 C C . ASP A 1 168 ? -1.820 -27.537 31.156 1.00 43.22 168 ASP A C 1
ATOM 1348 O O . ASP A 1 168 ? -2.481 -28.126 32.009 1.00 43.22 168 ASP A O 1
ATOM 1352 N N . ASN A 1 169 ? -1.528 -28.093 29.979 1.00 40.53 169 ASN A N 1
ATOM 1353 C CA . ASN A 1 169 ? -1.628 -29.526 29.717 1.00 40.53 169 ASN A CA 1
ATOM 1354 C C . ASN A 1 169 ? -0.246 -30.040 29.315 1.00 40.53 169 ASN A C 1
ATOM 1356 O O . ASN A 1 169 ? 0.133 -30.068 28.143 1.00 40.53 169 ASN A O 1
ATOM 1360 N N . THR A 1 170 ? 0.517 -30.428 30.330 1.00 38.75 170 THR A N 1
ATOM 1361 C CA . THR A 1 170 ? 1.790 -31.130 30.216 1.00 38.75 170 THR A CA 1
ATOM 1362 C C . THR A 1 170 ? 1.544 -32.638 30.123 1.00 38.75 170 THR A C 1
ATOM 1364 O O . THR A 1 170 ? 1.139 -33.270 31.095 1.00 38.75 170 THR A O 1
ATOM 1367 N N . GLU A 1 171 ? 1.864 -33.251 28.980 1.00 36.91 171 GLU A N 1
ATOM 1368 C CA . GLU A 1 171 ? 2.091 -34.699 28.897 1.00 36.91 171 GLU A CA 1
ATOM 1369 C C . GLU A 1 171 ? 3.410 -34.982 28.164 1.00 36.91 171 GLU A C 1
ATOM 1371 O O . GLU A 1 171 ? 3.742 -34.373 27.147 1.00 36.91 171 GLU A O 1
ATOM 1376 N N . ALA A 1 172 ? 4.222 -35.846 28.772 1.00 39.31 172 ALA A N 1
ATOM 1377 C CA . ALA A 1 172 ? 5.648 -35.982 28.523 1.00 39.31 172 ALA A CA 1
ATOM 1378 C C . ALA A 1 172 ? 6.007 -37.192 27.642 1.00 39.31 172 ALA A C 1
ATOM 1380 O O . ALA A 1 172 ? 5.531 -38.301 27.873 1.00 39.31 172 ALA A O 1
ATOM 1381 N N . GLY A 1 173 ? 6.994 -36.999 26.754 1.00 30.36 173 GLY A N 1
ATOM 1382 C CA . GLY A 1 173 ? 7.920 -38.041 26.273 1.00 30.36 173 GLY A CA 1
ATOM 1383 C C . GLY A 1 173 ? 8.168 -38.058 24.752 1.00 30.36 173 GLY A C 1
ATOM 1384 O O . GLY A 1 173 ? 7.389 -37.483 24.002 1.00 30.36 173 GLY A O 1
ATOM 1385 N N . PRO A 1 174 ? 9.188 -38.787 24.246 1.00 40.72 174 PRO A N 1
ATOM 1386 C CA . PRO A 1 174 ? 10.544 -38.974 24.754 1.00 40.72 174 PRO A CA 1
ATOM 1387 C C . PRO A 1 174 ? 11.626 -38.436 23.781 1.00 40.72 174 PRO A C 1
ATOM 1389 O O . PRO A 1 174 ? 11.393 -38.102 22.624 1.00 40.72 174 PRO A O 1
ATOM 1392 N N . GLN A 1 175 ? 12.849 -38.357 24.302 1.00 43.72 175 GLN A N 1
ATOM 1393 C CA . GLN A 1 175 ? 14.014 -37.651 23.762 1.00 43.72 175 GLN A CA 1
ATOM 1394 C C . GLN A 1 175 ? 14.564 -38.228 22.440 1.00 43.72 175 GLN A C 1
ATOM 1396 O O . GLN A 1 175 ? 14.878 -39.416 22.357 1.00 43.72 175 GLN A O 1
ATOM 1401 N N . ALA A 1 176 ? 14.806 -37.353 21.454 1.00 36.38 176 ALA A N 1
ATOM 1402 C CA . ALA A 1 176 ? 15.546 -37.660 20.227 1.00 36.38 176 ALA A CA 1
ATOM 1403 C C . ALA A 1 176 ? 16.921 -36.959 20.198 1.00 36.38 176 ALA A C 1
ATOM 1405 O O . ALA A 1 176 ? 17.080 -35.800 20.584 1.00 36.38 176 ALA A O 1
ATOM 1406 N N . LYS A 1 177 ? 17.933 -37.714 19.760 1.00 40.19 177 LYS A N 1
ATOM 1407 C CA . LYS A 1 177 ? 19.367 -37.384 19.771 1.00 40.19 177 LYS A CA 1
ATOM 1408 C C . LYS A 1 177 ? 19.716 -36.224 18.825 1.00 40.19 177 LYS A C 1
ATOM 1410 O O . LYS A 1 177 ? 19.420 -36.277 17.637 1.00 40.19 177 LYS A O 1
ATOM 1415 N N . LYS A 1 178 ? 20.445 -35.229 19.347 1.00 36.12 178 LYS A N 1
ATOM 1416 C CA . LYS A 1 178 ? 21.068 -34.132 18.583 1.00 36.12 178 LYS A CA 1
ATOM 1417 C C . LYS A 1 178 ? 22.191 -34.650 17.675 1.00 36.12 178 LYS A C 1
ATOM 1419 O O . LYS A 1 178 ? 23.200 -35.144 18.174 1.00 36.12 178 LYS A O 1
ATOM 1424 N N . VAL A 1 179 ? 22.061 -34.430 16.368 1.00 34.28 179 VAL A N 1
ATOM 1425 C CA . VAL A 1 179 ? 23.177 -34.425 15.410 1.00 34.28 179 VAL A CA 1
ATOM 1426 C C . VAL A 1 179 ? 23.546 -32.964 15.151 1.00 34.28 179 VAL A C 1
ATOM 1428 O O . VAL A 1 179 ? 22.703 -32.170 14.743 1.00 34.28 179 VAL A O 1
ATOM 1431 N N . LYS A 1 180 ? 24.794 -32.588 15.451 1.00 35.41 180 LYS A N 1
ATOM 1432 C CA . LYS A 1 180 ? 25.346 -31.263 15.140 1.00 35.41 180 LYS A CA 1
ATOM 1433 C C . LYS A 1 180 ? 25.718 -31.225 13.657 1.00 35.41 180 LYS A C 1
ATOM 1435 O O . LYS A 1 180 ? 26.715 -31.833 13.280 1.00 35.41 180 LYS A O 1
ATOM 1440 N N . LEU A 1 181 ? 24.956 -30.492 12.848 1.00 31.73 181 LEU A N 1
ATOM 1441 C CA . LEU A 1 181 ? 25.430 -29.971 11.565 1.00 31.73 181 LEU A CA 1
ATOM 1442 C C . LEU A 1 181 ? 25.809 -28.501 11.762 1.00 31.73 181 LEU A C 1
ATOM 1444 O O . LEU A 1 181 ? 24.980 -27.683 12.153 1.00 31.73 181 LEU A O 1
ATOM 1448 N N . SER A 1 182 ? 27.078 -28.182 11.538 1.00 30.77 182 SER A N 1
ATOM 1449 C CA . SER A 1 182 ? 27.607 -26.821 11.509 1.00 30.77 182 SER A CA 1
ATOM 1450 C C . SER A 1 182 ? 27.494 -26.262 10.091 1.00 30.77 182 SER A C 1
ATOM 1452 O O . SER A 1 182 ? 28.191 -26.739 9.198 1.00 30.77 182 SER A O 1
ATOM 1454 N N . LEU A 1 183 ? 26.634 -25.261 9.900 1.00 35.31 183 LEU A N 1
ATOM 1455 C CA . LEU A 1 183 ? 26.588 -24.421 8.699 1.00 35.31 183 LEU A CA 1
ATOM 1456 C C . LEU A 1 183 ? 27.454 -23.159 8.896 1.00 35.31 183 LEU A C 1
ATOM 1458 O O . LEU A 1 183 ? 27.594 -22.695 10.034 1.00 35.31 183 LEU A O 1
ATOM 1462 N N . PRO A 1 184 ? 28.059 -22.617 7.821 1.00 30.86 184 PRO A N 1
ATOM 1463 C CA . PRO A 1 184 ? 28.956 -21.471 7.890 1.00 30.86 184 PRO A CA 1
ATOM 1464 C C . PRO A 1 184 ? 28.200 -20.168 8.174 1.00 30.86 184 PRO A C 1
ATOM 1466 O O . PRO A 1 184 ? 27.083 -19.943 7.717 1.00 30.86 184 PRO A O 1
ATOM 1469 N N . LYS A 1 185 ? 28.849 -19.314 8.964 1.00 31.62 185 LYS A N 1
ATOM 1470 C CA . LYS A 1 185 ? 28.362 -18.016 9.432 1.00 31.62 185 LYS A CA 1
ATOM 1471 C C . LYS A 1 185 ? 28.607 -16.958 8.341 1.00 31.62 185 LYS A C 1
ATOM 1473 O O . LYS A 1 185 ? 29.763 -16.819 7.945 1.00 31.62 185 LYS A O 1
ATOM 1478 N N . PRO A 1 186 ? 27.598 -16.198 7.881 1.00 32.31 186 PRO A N 1
ATOM 1479 C CA . PRO A 1 186 ? 27.839 -15.045 7.022 1.00 32.31 186 PRO A CA 1
ATOM 1480 C C . PRO A 1 186 ? 28.542 -13.946 7.829 1.00 32.31 186 PRO A C 1
ATOM 1482 O O . PRO A 1 186 ? 28.146 -13.610 8.948 1.00 32.31 186 PRO A O 1
ATOM 1485 N N . THR A 1 187 ? 29.639 -13.431 7.286 1.00 37.75 187 THR A N 1
ATOM 1486 C CA . THR A 1 187 ? 30.422 -12.335 7.858 1.00 37.75 187 THR A CA 1
ATOM 1487 C C . THR A 1 187 ? 29.791 -11.001 7.480 1.00 37.75 187 THR A C 1
ATOM 1489 O O . THR A 1 187 ? 30.013 -10.512 6.380 1.00 37.75 187 THR A O 1
ATOM 1492 N N . GLN A 1 188 ? 29.033 -10.406 8.401 1.00 41.53 188 GLN A N 1
ATOM 1493 C CA . GLN A 1 188 ? 28.711 -8.978 8.376 1.00 41.53 188 GLN A CA 1
ATOM 1494 C C . GLN A 1 188 ? 29.759 -8.237 9.215 1.00 41.53 188 GLN A C 1
ATOM 1496 O O . GLN A 1 188 ? 29.995 -8.605 10.370 1.00 41.53 188 GLN A O 1
ATOM 1501 N N . LYS A 1 189 ? 30.414 -7.235 8.622 1.00 45.75 189 LYS A N 1
ATOM 1502 C CA . LYS A 1 189 ? 31.286 -6.284 9.318 1.00 45.75 189 LYS A CA 1
ATOM 1503 C C . LYS A 1 189 ? 30.580 -4.934 9.400 1.00 45.75 189 LYS A C 1
ATOM 1505 O O . LYS A 1 189 ? 30.170 -4.397 8.381 1.00 45.75 189 LYS A O 1
ATOM 1510 N N . ASP A 1 190 ? 30.488 -4.440 10.629 1.00 38.94 190 ASP A N 1
ATOM 1511 C CA . ASP A 1 190 ? 30.546 -3.031 11.016 1.00 38.94 190 ASP A CA 1
ATOM 1512 C C . ASP A 1 190 ? 29.575 -2.058 10.318 1.00 38.94 190 ASP A C 1
ATOM 1514 O O . ASP A 1 190 ? 29.979 -1.000 9.847 1.00 38.94 190 ASP A O 1
ATOM 1518 N N . ALA A 1 191 ? 28.275 -2.370 10.331 1.00 43.25 191 ALA A N 1
ATOM 1519 C CA . ALA A 1 191 ? 27.246 -1.329 10.316 1.00 43.25 191 ALA A CA 1
ATOM 1520 C C . ALA A 1 191 ? 26.953 -0.918 11.768 1.00 43.25 191 ALA A C 1
ATOM 1522 O O . ALA A 1 191 ? 26.698 -1.782 12.616 1.00 43.25 191 ALA A O 1
ATOM 1523 N N . GLU A 1 192 ? 27.011 0.382 12.076 1.00 41.78 192 GLU A N 1
ATOM 1524 C CA . GLU A 1 192 ? 26.546 0.882 13.372 1.00 41.78 192 GLU A CA 1
ATOM 1525 C C . GLU A 1 192 ? 25.090 0.439 13.598 1.00 41.78 192 GLU A C 1
ATOM 1527 O O . GLU A 1 192 ? 24.266 0.534 12.683 1.00 41.78 192 GLU A O 1
ATOM 1532 N N . PRO A 1 193 ? 24.743 -0.064 14.796 1.00 43.72 193 PRO A N 1
ATOM 1533 C CA . PRO A 1 193 ? 23.391 -0.511 15.074 1.00 43.72 193 PRO A CA 1
ATOM 1534 C C . PRO A 1 193 ? 22.451 0.694 15.047 1.00 43.72 193 PRO A C 1
ATOM 1536 O O . PRO A 1 193 ? 22.408 1.487 15.988 1.00 43.72 193 PRO A O 1
ATOM 1539 N N . VAL A 1 194 ? 21.670 0.815 13.973 1.00 53.81 194 VAL A N 1
ATOM 1540 C CA . VAL A 1 194 ? 20.536 1.737 13.914 1.00 53.81 194 VAL A CA 1
ATOM 1541 C C . VAL A 1 194 ? 19.639 1.423 15.110 1.00 53.81 194 VAL A C 1
ATOM 1543 O O . VAL A 1 194 ? 19.166 0.295 15.261 1.00 53.81 194 VAL A O 1
ATOM 1546 N N . ALA A 1 195 ? 19.440 2.400 15.996 1.00 50.88 195 ALA A N 1
ATOM 1547 C CA . ALA A 1 195 ? 18.588 2.242 17.165 1.00 50.88 195 ALA A CA 1
ATOM 1548 C C . ALA A 1 195 ? 17.149 1.967 16.706 1.00 50.88 195 ALA A C 1
ATOM 1550 O O . ALA A 1 195 ? 16.439 2.861 16.247 1.00 50.88 195 ALA A O 1
ATOM 1551 N N . VAL A 1 196 ? 16.728 0.708 16.800 1.00 55.88 196 VAL A N 1
ATOM 1552 C CA . VAL A 1 196 ? 15.371 0.284 16.462 1.00 55.88 196 VAL A CA 1
ATOM 1553 C C . VAL A 1 196 ? 14.446 0.678 17.625 1.00 55.88 196 VAL A C 1
ATOM 1555 O O . VAL A 1 196 ? 14.699 0.249 18.753 1.00 55.88 196 VAL A O 1
ATOM 1558 N N . PRO A 1 197 ? 13.391 1.488 17.394 1.00 65.12 197 PRO A N 1
ATOM 1559 C CA . PRO A 1 197 ? 12.399 1.825 18.415 1.00 65.12 197 PRO A CA 1
ATOM 1560 C C . PRO A 1 197 ? 11.852 0.578 19.119 1.00 65.12 197 PRO A C 1
ATOM 1562 O O . PRO A 1 197 ? 11.637 -0.450 18.472 1.00 65.12 197 PRO A O 1
ATOM 1565 N N . GLU A 1 198 ? 11.602 0.671 20.428 1.00 72.06 198 GLU A N 1
ATOM 1566 C CA . GLU A 1 198 ? 11.039 -0.433 21.212 1.00 72.06 198 GLU A CA 1
ATOM 1567 C C . GLU A 1 198 ? 9.787 -1.018 20.533 1.00 72.06 198 GLU A C 1
ATOM 1569 O O . GLU A 1 198 ? 8.878 -0.291 20.136 1.00 72.06 198 GLU A O 1
ATOM 1574 N N . GLY A 1 199 ? 9.765 -2.344 20.364 1.00 80.38 199 GLY A N 1
ATOM 1575 C CA . GLY A 1 199 ? 8.666 -3.077 19.724 1.00 80.38 199 GLY A CA 1
ATOM 1576 C C . GLY A 1 199 ? 8.801 -3.302 18.211 1.00 80.38 199 GLY A C 1
ATOM 1577 O O . GLY A 1 199 ? 8.038 -4.100 17.661 1.00 80.38 199 GLY A O 1
ATOM 1578 N N . LYS A 1 200 ? 9.779 -2.683 17.537 1.00 88.69 200 LYS A N 1
ATOM 1579 C CA . LYS A 1 200 ? 10.119 -3.023 16.147 1.00 88.69 200 LYS A CA 1
ATOM 1580 C C . LYS A 1 200 ? 11.139 -4.165 16.088 1.00 88.69 200 LYS A C 1
ATOM 1582 O O . LYS A 1 200 ? 12.084 -4.232 16.874 1.00 88.69 200 LYS A O 1
ATOM 1587 N N . LEU A 1 201 ? 10.946 -5.063 15.132 1.00 92.88 201 LEU A N 1
ATOM 1588 C CA . LEU A 1 201 ? 11.838 -6.165 14.778 1.00 92.88 201 LEU A CA 1
ATOM 1589 C C . LEU A 1 201 ? 12.344 -5.940 13.350 1.00 92.88 201 LEU A C 1
ATOM 1591 O O . LEU A 1 201 ? 11.676 -5.278 12.566 1.00 92.88 201 LEU A O 1
ATOM 1595 N N . VAL A 1 202 ? 13.503 -6.495 12.997 1.00 93.81 202 VAL A N 1
ATOM 1596 C CA . VAL A 1 202 ? 14.000 -6.490 11.610 1.00 93.81 202 VAL A CA 1
ATOM 1597 C C . VAL A 1 202 ? 13.760 -7.868 11.008 1.00 93.81 202 VAL A C 1
ATOM 1599 O O . VAL A 1 202 ? 14.089 -8.885 11.629 1.00 93.81 202 VAL A O 1
ATOM 1602 N N . CYS A 1 203 ? 13.141 -7.908 9.831 1.00 95.25 203 CYS A N 1
ATOM 1603 C CA . CYS A 1 203 ? 12.894 -9.148 9.111 1.00 95.25 203 CYS A CA 1
ATOM 1604 C C . CYS A 1 203 ? 14.191 -9.672 8.484 1.00 95.25 203 CYS A C 1
ATOM 1606 O O . CYS A 1 203 ? 14.839 -8.968 7.724 1.00 95.25 203 CYS A O 1
ATOM 1608 N N . LEU A 1 204 ? 14.539 -10.932 8.725 1.00 94.62 204 LEU A N 1
ATOM 1609 C CA . LEU A 1 204 ? 15.726 -11.582 8.161 1.00 94.62 204 LEU A CA 1
ATOM 1610 C C . LEU A 1 204 ? 15.602 -11.893 6.662 1.00 94.62 204 LEU A C 1
ATOM 1612 O O . LEU A 1 204 ? 16.588 -12.281 6.049 1.00 94.62 204 LEU A O 1
ATOM 1616 N N . GLN A 1 205 ? 14.400 -11.784 6.092 1.00 95.19 205 GLN A N 1
ATOM 1617 C CA . GLN A 1 205 ? 14.144 -12.116 4.688 1.00 95.19 205 GLN A CA 1
ATOM 1618 C C . GLN A 1 205 ? 14.093 -10.876 3.793 1.00 95.19 205 GLN A C 1
ATOM 1620 O O . GLN A 1 205 ? 14.692 -10.884 2.727 1.00 95.19 205 GLN A O 1
ATOM 1625 N N . CYS A 1 206 ? 13.400 -9.816 4.222 1.00 94.12 206 CYS A N 1
ATOM 1626 C CA . CYS A 1 206 ? 13.266 -8.574 3.449 1.00 94.12 206 CYS A CA 1
ATOM 1627 C C . CYS A 1 206 ? 14.087 -7.401 4.004 1.00 94.12 206 CYS A C 1
ATOM 1629 O O . CYS A 1 206 ? 14.058 -6.322 3.431 1.00 94.12 206 CYS A O 1
ATOM 1631 N N . ASN A 1 207 ? 14.773 -7.583 5.138 1.00 92.19 207 ASN A N 1
ATOM 1632 C CA . ASN A 1 207 ? 15.539 -6.555 5.853 1.00 92.19 207 ASN A CA 1
ATOM 1633 C C . ASN A 1 207 ? 14.739 -5.309 6.301 1.00 92.19 207 ASN A C 1
ATOM 1635 O O . ASN A 1 207 ? 15.308 -4.365 6.842 1.00 92.19 207 ASN A O 1
ATOM 1639 N N . GLU A 1 208 ? 13.412 -5.307 6.146 1.00 92.00 208 GLU A N 1
ATOM 1640 C CA . GLU A 1 208 ? 12.558 -4.219 6.621 1.00 92.00 208 GLU A CA 1
ATOM 1641 C C . GLU A 1 208 ? 12.254 -4.338 8.119 1.00 92.00 208 GLU A C 1
ATOM 1643 O O . GLU A 1 208 ? 12.090 -5.433 8.679 1.00 92.00 208 GLU A O 1
ATOM 1648 N N . ALA A 1 209 ? 12.128 -3.181 8.770 1.00 93.75 209 ALA A N 1
ATOM 1649 C CA . ALA A 1 209 ? 11.624 -3.099 10.130 1.00 93.75 209 ALA A CA 1
ATOM 1650 C C . ALA A 1 209 ? 10.101 -3.300 10.150 1.00 93.75 209 ALA A C 1
ATOM 1652 O O . ALA A 1 209 ? 9.365 -2.630 9.429 1.00 93.75 209 ALA A O 1
ATOM 1653 N N . TYR A 1 210 ? 9.617 -4.169 11.032 1.00 92.56 210 TYR A N 1
ATOM 1654 C CA . TYR A 1 210 ? 8.202 -4.483 11.193 1.00 92.56 210 TYR A CA 1
ATOM 1655 C C . TYR A 1 210 ? 7.807 -4.521 12.670 1.00 92.56 210 TYR A C 1
ATOM 1657 O O . TYR A 1 210 ? 8.646 -4.604 13.567 1.00 92.56 210 TYR A O 1
ATOM 1665 N N . TRP A 1 211 ? 6.506 -4.466 12.928 1.00 89.75 211 TRP A N 1
ATOM 1666 C CA . TRP A 1 211 ? 5.940 -4.601 14.266 1.00 89.75 211 TRP A CA 1
ATOM 1667 C C . TRP A 1 211 ? 5.331 -5.990 14.422 1.00 89.75 211 TRP A C 1
ATOM 1669 O O . TRP A 1 211 ? 4.599 -6.444 13.544 1.00 89.75 211 TRP A O 1
ATOM 1679 N N . GLU A 1 212 ? 5.576 -6.653 15.551 1.00 87.81 212 GLU A N 1
ATOM 1680 C CA . GLU A 1 212 ? 5.084 -8.018 15.786 1.00 87.81 212 GLU A CA 1
ATOM 1681 C C . GLU A 1 212 ? 3.550 -8.116 15.724 1.00 87.81 212 GLU A C 1
ATOM 1683 O O . GLU A 1 212 ? 3.012 -9.029 15.101 1.00 87.81 212 GLU A O 1
ATOM 1688 N N . GLY A 1 213 ? 2.842 -7.111 16.254 1.00 84.75 213 GLY A N 1
ATOM 1689 C CA . GLY A 1 213 ? 1.379 -7.015 16.164 1.00 84.75 213 GLY A CA 1
ATOM 1690 C C . GLY A 1 213 ? 0.833 -6.821 14.742 1.00 84.75 213 GLY A C 1
ATOM 1691 O O . GLY A 1 213 ? -0.377 -6.903 14.541 1.00 84.75 213 GLY A O 1
ATOM 1692 N N . PHE A 1 214 ? 1.707 -6.582 13.761 1.00 85.25 214 PHE A N 1
ATOM 1693 C CA . PHE A 1 214 ? 1.370 -6.382 12.353 1.00 85.25 214 PHE A CA 1
ATOM 1694 C C . PHE A 1 214 ? 2.037 -7.429 11.433 1.00 85.25 214 PHE A C 1
ATOM 1696 O O . PHE A 1 214 ? 2.271 -7.179 10.253 1.00 85.25 214 PHE A O 1
ATOM 1703 N N . ASN A 1 215 ? 2.351 -8.617 11.963 1.00 91.12 215 ASN A N 1
ATOM 1704 C CA . ASN A 1 215 ? 3.009 -9.691 11.217 1.00 91.12 215 ASN A CA 1
ATOM 1705 C C . ASN A 1 215 ? 2.024 -10.761 10.697 1.00 91.12 215 ASN A C 1
ATOM 1707 O O . ASN A 1 215 ? 1.890 -11.836 11.280 1.00 91.12 215 ASN A O 1
ATOM 1711 N N . TRP A 1 216 ? 1.310 -10.483 9.605 1.00 88.94 216 TRP A N 1
ATOM 1712 C CA . TRP A 1 216 ? 0.372 -11.432 8.973 1.00 88.94 216 TRP A CA 1
ATOM 1713 C C . TRP A 1 216 ? 1.046 -12.305 7.891 1.00 88.94 216 TRP A C 1
ATOM 1715 O O . TRP A 1 216 ? 2.092 -11.921 7.380 1.00 88.94 216 TRP A O 1
ATOM 1725 N N . PRO A 1 217 ? 0.462 -13.452 7.472 1.00 89.69 217 PRO A N 1
ATOM 1726 C CA . PRO A 1 217 ? 1.068 -14.407 6.517 1.00 89.69 217 PRO A CA 1
ATOM 1727 C C . PRO A 1 217 ? 1.496 -13.884 5.133 1.00 89.69 217 PRO A C 1
ATOM 1729 O O . PRO A 1 217 ? 2.014 -14.656 4.333 1.00 89.69 217 PRO A O 1
ATOM 1732 N N . ARG A 1 218 ? 1.257 -12.608 4.814 1.00 89.25 218 ARG A N 1
ATOM 1733 C CA . ARG A 1 218 ? 1.657 -11.945 3.559 1.00 89.25 218 ARG A CA 1
ATOM 1734 C C . ARG A 1 218 ? 2.179 -10.521 3.786 1.00 89.25 218 ARG A C 1
ATOM 1736 O O . ARG A 1 218 ? 2.112 -9.688 2.886 1.00 89.25 218 ARG A O 1
ATOM 1743 N N . SER A 1 219 ? 2.604 -10.198 5.007 1.00 93.06 219 SER A N 1
ATOM 1744 C CA . SER A 1 219 ? 3.138 -8.870 5.330 1.00 93.06 219 SER A CA 1
ATOM 1745 C C . SER A 1 219 ? 4.552 -8.668 4.782 1.00 93.06 219 SER A C 1
ATOM 1747 O O . SER A 1 219 ? 4.941 -7.537 4.520 1.00 93.06 219 SER A O 1
ATOM 1749 N N . CYS A 1 220 ? 5.302 -9.752 4.574 1.00 96.31 220 CYS A N 1
ATOM 1750 C CA . CYS A 1 220 ? 6.661 -9.746 4.053 1.00 96.31 220 CYS A CA 1
ATOM 1751 C C . CYS A 1 220 ? 6.677 -10.211 2.597 1.00 96.31 220 CYS A C 1
ATOM 1753 O O . CYS A 1 220 ? 6.150 -11.278 2.286 1.00 96.31 220 CYS A O 1
ATOM 1755 N N . TRP A 1 221 ? 7.320 -9.432 1.732 1.00 96.31 221 TRP A N 1
ATOM 1756 C CA . TRP A 1 221 ? 7.717 -9.830 0.384 1.00 96.31 221 TRP A CA 1
ATOM 1757 C C . TRP A 1 221 ? 9.235 -9.934 0.366 1.00 96.31 221 TRP A C 1
ATOM 1759 O O . TRP A 1 221 ? 9.911 -9.066 0.913 1.00 96.31 221 TRP A O 1
ATOM 1769 N N . PHE A 1 222 ? 9.771 -11.024 -0.169 1.00 96.69 222 PHE A N 1
ATOM 1770 C CA . PHE A 1 222 ? 11.208 -11.260 -0.167 1.00 96.69 222 PHE A CA 1
ATOM 1771 C C . PHE A 1 222 ? 11.646 -12.078 -1.376 1.00 96.69 222 PHE A C 1
ATOM 1773 O O . PHE A 1 222 ? 10.885 -12.863 -1.952 1.00 96.69 222 PHE A O 1
ATOM 1780 N N . HIS A 1 223 ? 12.916 -11.917 -1.722 1.00 96.81 223 HIS A N 1
ATOM 1781 C CA . HIS A 1 223 ? 13.630 -12.793 -2.639 1.00 96.81 223 HIS A CA 1
ATOM 1782 C C . HIS A 1 223 ? 14.447 -13.796 -1.833 1.00 96.81 223 HIS A C 1
ATOM 1784 O O . HIS A 1 223 ? 15.003 -13.467 -0.789 1.00 96.81 223 HIS A O 1
ATOM 1790 N N . HIS A 1 224 ? 14.489 -15.046 -2.287 1.00 95.25 224 HIS A N 1
ATOM 1791 C CA . HIS A 1 224 ? 15.316 -16.084 -1.658 1.00 95.25 224 HIS A CA 1
ATOM 1792 C C . HIS A 1 224 ? 16.560 -16.434 -2.484 1.00 95.25 224 HIS A C 1
ATOM 1794 O O . HIS A 1 224 ? 17.329 -17.306 -2.082 1.00 95.25 224 HIS A O 1
ATOM 1800 N N . GLY A 1 225 ? 16.693 -15.837 -3.669 1.00 95.25 225 GLY A N 1
ATOM 1801 C CA . GLY A 1 225 ? 17.882 -15.915 -4.508 1.00 95.25 225 GLY A CA 1
ATOM 1802 C C . GLY A 1 225 ? 18.794 -14.719 -4.265 1.00 95.25 225 GLY A C 1
ATOM 1803 O O . GLY A 1 225 ? 18.360 -13.698 -3.728 1.00 95.25 225 GLY A O 1
ATOM 1804 N N . SER A 1 226 ? 20.051 -14.857 -4.668 1.00 95.38 226 SER A N 1
ATOM 1805 C CA . SER A 1 226 ? 21.008 -13.755 -4.708 1.00 95.38 226 SER A CA 1
ATOM 1806 C C . SER A 1 226 ? 20.597 -12.734 -5.763 1.00 95.38 226 SER A C 1
ATOM 1808 O O . SER A 1 226 ? 19.972 -13.077 -6.767 1.00 95.38 226 SER A O 1
ATOM 1810 N N . LEU A 1 227 ? 20.985 -11.482 -5.544 1.00 96.31 227 LEU A N 1
ATOM 1811 C CA . LEU A 1 227 ? 20.980 -10.467 -6.586 1.00 96.31 227 LEU A CA 1
ATOM 1812 C C . LEU A 1 227 ? 22.245 -10.676 -7.447 1.00 96.31 227 LEU A C 1
ATOM 1814 O O . LEU A 1 227 ? 23.342 -10.762 -6.894 1.00 96.31 227 LEU A O 1
ATOM 1818 N N . ALA A 1 228 ? 22.119 -10.776 -8.765 1.00 97.31 228 ALA A N 1
ATOM 1819 C CA . ALA A 1 228 ? 23.211 -11.001 -9.716 1.00 97.31 228 ALA A CA 1
ATOM 1820 C C . ALA A 1 228 ? 23.285 -9.852 -10.732 1.00 97.31 228 ALA A C 1
ATOM 1822 O O . ALA A 1 228 ? 22.259 -9.250 -11.045 1.00 97.31 228 ALA A O 1
ATOM 1823 N N . LEU A 1 229 ? 24.486 -9.536 -11.225 1.00 97.50 229 LEU A N 1
ATOM 1824 C CA . LEU A 1 229 ? 24.684 -8.504 -12.246 1.00 97.50 229 LEU A CA 1
ATOM 1825 C C . LEU A 1 229 ? 23.975 -8.900 -13.549 1.00 97.50 229 LEU A C 1
ATOM 1827 O O . LEU A 1 229 ? 24.209 -9.988 -14.078 1.00 97.50 229 LEU A O 1
ATOM 1831 N N . ASP A 1 230 ? 23.141 -8.010 -14.084 1.00 97.44 230 ASP A N 1
ATOM 1832 C CA . ASP A 1 230 ? 22.617 -8.123 -15.444 1.00 97.44 230 ASP A CA 1
ATOM 1833 C C . ASP A 1 230 ? 23.503 -7.292 -16.373 1.00 97.44 230 ASP A C 1
ATOM 1835 O O . ASP A 1 230 ? 23.254 -6.107 -16.592 1.00 97.44 230 ASP A O 1
ATOM 1839 N N . SER A 1 231 ? 24.558 -7.902 -16.921 1.00 94.12 231 SER A N 1
ATOM 1840 C CA . SER A 1 231 ? 25.492 -7.210 -17.823 1.00 94.12 231 SER A CA 1
ATOM 1841 C C . SER A 1 231 ? 24.841 -6.736 -19.130 1.00 94.12 231 SER A C 1
ATOM 1843 O O . SER A 1 231 ? 25.409 -5.906 -19.835 1.00 94.12 231 SER A O 1
ATOM 1845 N N . GLY A 1 232 ? 23.632 -7.216 -19.447 1.00 94.81 232 GLY A N 1
ATOM 1846 C CA . GLY A 1 232 ? 22.830 -6.759 -20.580 1.00 94.81 232 GLY A CA 1
ATOM 1847 C C . GLY A 1 232 ? 21.890 -5.593 -20.260 1.00 94.81 232 GLY A C 1
ATOM 1848 O O . GLY A 1 232 ? 21.194 -5.121 -21.165 1.00 94.81 232 GLY A O 1
ATOM 1849 N N . ALA A 1 233 ? 21.831 -5.125 -19.009 1.00 95.88 233 ALA A N 1
ATOM 1850 C CA . ALA A 1 233 ? 20.933 -4.047 -18.625 1.00 95.88 233 ALA A CA 1
ATOM 1851 C C . ALA A 1 233 ? 21.346 -2.720 -19.276 1.00 95.88 233 ALA A C 1
ATOM 1853 O O . ALA A 1 233 ? 22.490 -2.273 -19.193 1.00 95.88 233 ALA A O 1
ATOM 1854 N N . LYS A 1 234 ? 20.372 -2.032 -19.881 1.00 95.75 234 LYS A N 1
ATOM 1855 C CA . LYS A 1 234 ? 20.594 -0.758 -20.591 1.00 95.75 234 LYS A CA 1
ATOM 1856 C C . LYS A 1 234 ? 21.16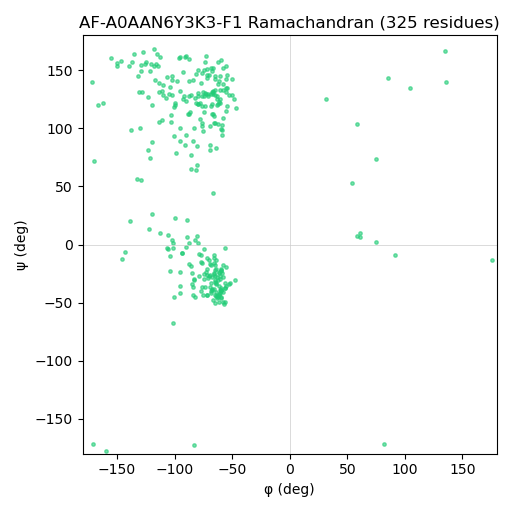8 0.351 -19.713 1.00 95.75 234 LYS A C 1
ATOM 1858 O O . LYS A 1 234 ? 21.758 1.293 -20.233 1.00 95.75 234 LYS A O 1
ATOM 1863 N N . VAL A 1 235 ? 20.982 0.263 -18.396 1.00 94.62 235 VAL A N 1
ATOM 1864 C CA . VAL A 1 235 ? 21.512 1.252 -17.450 1.00 94.62 235 VAL A CA 1
ATOM 1865 C C . VAL A 1 235 ? 23.040 1.340 -17.516 1.00 94.62 235 VAL A C 1
ATOM 1867 O O . VAL A 1 235 ? 23.596 2.417 -17.315 1.00 94.62 235 VAL A O 1
ATOM 1870 N N . TRP A 1 236 ? 23.707 0.253 -17.914 1.00 95.00 236 TRP A N 1
ATOM 1871 C CA . TRP A 1 236 ? 25.156 0.198 -18.061 1.00 95.00 236 TRP A CA 1
ATOM 1872 C C . TRP A 1 236 ? 25.681 0.875 -19.331 1.00 95.00 236 TRP A C 1
ATOM 1874 O O . TRP A 1 236 ? 26.864 1.181 -19.385 1.00 95.00 236 TRP A O 1
ATOM 1884 N N . GL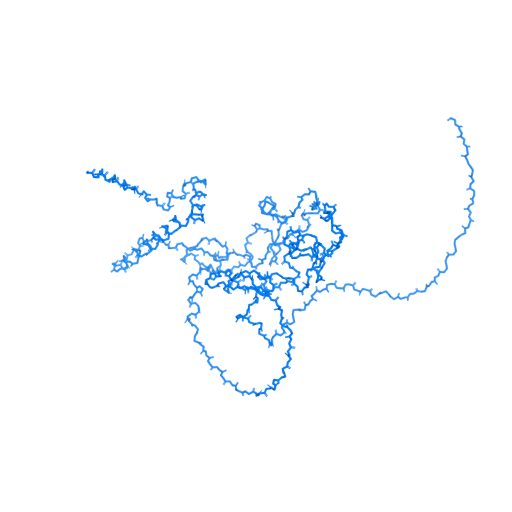U A 1 237 ? 24.849 1.180 -20.335 1.00 93.44 237 GLU A N 1
ATOM 1885 C CA . GLU A 1 237 ? 25.312 1.769 -21.610 1.00 93.44 237 GLU A CA 1
ATOM 1886 C C . GLU A 1 237 ? 26.021 3.129 -21.440 1.00 93.44 237 GLU A C 1
ATOM 1888 O O . GLU A 1 237 ? 26.801 3.529 -22.302 1.00 93.44 237 GLU A O 1
ATOM 1893 N N . ASN A 1 238 ? 25.763 3.838 -20.335 1.00 89.12 238 ASN A N 1
ATOM 1894 C CA . ASN A 1 238 ? 26.359 5.145 -20.038 1.00 89.12 238 ASN A CA 1
ATOM 1895 C C . ASN A 1 238 ? 27.514 5.092 -19.028 1.00 89.12 238 ASN A C 1
ATOM 1897 O O . ASN A 1 238 ? 28.089 6.137 -18.718 1.00 89.12 238 ASN A O 1
ATOM 1901 N N . PHE A 1 239 ? 27.828 3.918 -18.484 1.00 89.50 239 PHE A N 1
ATOM 1902 C CA . PHE A 1 239 ? 28.943 3.754 -17.561 1.00 89.50 239 PHE A CA 1
ATOM 1903 C C . PHE A 1 239 ? 30.192 3.382 -18.364 1.00 89.50 239 PHE A C 1
ATOM 1905 O O . PHE A 1 239 ? 30.170 2.457 -19.170 1.00 89.50 239 PHE A O 1
ATOM 1912 N N . ASP A 1 240 ? 31.278 4.124 -18.158 1.00 85.62 240 ASP A N 1
ATOM 1913 C CA . ASP A 1 240 ? 32.585 3.845 -18.758 1.00 85.62 240 ASP A CA 1
ATOM 1914 C C . ASP A 1 240 ? 33.363 2.945 -17.789 1.00 85.62 240 ASP A C 1
ATOM 1916 O O . ASP A 1 240 ? 34.043 3.439 -16.888 1.00 85.62 240 ASP A O 1
ATOM 1920 N N . TYR A 1 241 ? 33.141 1.633 -17.888 1.00 85.50 241 TYR A N 1
ATOM 1921 C CA . TYR A 1 241 ? 33.805 0.613 -17.072 1.00 85.50 241 TYR A CA 1
ATOM 1922 C C . TYR A 1 241 ? 34.701 -0.258 -17.948 1.00 85.50 241 TYR A C 1
ATOM 1924 O O . TYR A 1 241 ? 34.331 -0.659 -19.054 1.00 85.50 241 TYR A O 1
ATOM 1932 N N . ASP A 1 242 ? 35.881 -0.586 -17.427 1.00 84.62 242 ASP A N 1
ATOM 1933 C CA . ASP A 1 242 ? 36.863 -1.395 -18.149 1.00 84.62 242 ASP A CA 1
ATOM 1934 C C . ASP A 1 242 ? 36.614 -2.908 -17.967 1.00 84.62 242 ASP A C 1
ATOM 1936 O O . ASP A 1 242 ? 37.131 -3.725 -18.736 1.00 84.62 242 ASP A O 1
ATOM 1940 N N . ASN A 1 243 ? 35.844 -3.311 -16.945 1.00 86.38 243 ASN A N 1
ATOM 1941 C CA . ASN A 1 243 ? 35.531 -4.711 -16.632 1.00 86.38 243 ASN A CA 1
ATOM 1942 C C . ASN A 1 243 ? 34.206 -4.878 -15.854 1.00 86.38 243 ASN A C 1
ATOM 1944 O O . ASN A 1 243 ? 33.711 -3.941 -15.236 1.00 86.38 243 ASN A O 1
ATOM 1948 N N . GLU A 1 244 ? 33.635 -6.089 -15.877 1.00 83.12 244 GLU A N 1
ATOM 1949 C CA . GLU A 1 244 ? 32.375 -6.420 -15.179 1.00 83.12 244 GLU A CA 1
ATOM 1950 C C . GLU A 1 244 ? 32.514 -6.423 -13.644 1.00 83.12 244 GLU A C 1
ATOM 1952 O O . GLU A 1 244 ? 31.541 -6.158 -12.939 1.00 83.12 244 GLU A O 1
ATOM 1957 N N . ASP A 1 245 ? 33.718 -6.673 -13.115 1.00 88.31 245 ASP A N 1
ATOM 1958 C CA . ASP A 1 245 ? 33.975 -6.690 -11.667 1.00 88.31 245 ASP A CA 1
ATOM 1959 C C . ASP A 1 245 ? 33.796 -5.293 -11.034 1.00 88.31 245 ASP A C 1
ATOM 1961 O O . ASP A 1 245 ? 33.493 -5.178 -9.846 1.00 88.31 245 ASP A O 1
ATOM 1965 N N . GLU A 1 246 ? 33.947 -4.221 -11.818 1.00 92.25 246 GLU A N 1
ATOM 1966 C CA . GLU A 1 246 ? 33.660 -2.841 -11.403 1.00 92.25 246 GLU A CA 1
ATOM 1967 C C . GLU A 1 246 ? 32.156 -2.552 -11.293 1.00 92.25 246 GLU A C 1
ATOM 1969 O O . GLU A 1 246 ? 31.755 -1.662 -10.536 1.00 92.25 246 GLU A O 1
ATOM 1974 N N . LEU A 1 247 ? 31.320 -3.316 -12.004 1.00 94.44 247 LEU A N 1
ATOM 1975 C CA . LEU A 1 247 ? 29.867 -3.184 -11.948 1.00 94.44 247 LEU A CA 1
ATOM 1976 C C . LEU A 1 247 ? 29.260 -3.959 -10.781 1.00 94.44 247 LEU A C 1
ATOM 1978 O O . LEU A 1 247 ? 28.318 -3.473 -10.161 1.00 94.44 247 LEU A O 1
ATOM 1982 N N . ASP A 1 248 ? 29.798 -5.132 -10.439 1.00 95.62 248 ASP A N 1
ATOM 1983 C CA . ASP A 1 248 ? 29.299 -5.932 -9.316 1.00 95.62 248 ASP A CA 1
ATOM 1984 C C . ASP A 1 248 ? 29.921 -5.509 -7.971 1.00 95.62 248 ASP A C 1
ATOM 1986 O O . ASP A 1 248 ? 30.651 -6.248 -7.305 1.00 95.62 248 ASP A O 1
ATOM 1990 N N . THR A 1 249 ? 29.615 -4.280 -7.557 1.00 95.19 249 THR A N 1
ATOM 1991 C CA . THR A 1 249 ? 29.987 -3.754 -6.239 1.00 95.19 249 THR A CA 1
ATOM 1992 C C . THR A 1 249 ? 28.749 -3.482 -5.391 1.00 95.19 249 THR A C 1
ATOM 1994 O O . THR A 1 249 ? 27.679 -3.180 -5.913 1.00 95.19 249 THR A O 1
ATOM 1997 N N . GLU A 1 250 ? 28.889 -3.536 -4.063 1.00 94.00 250 GLU A N 1
ATOM 1998 C CA . GLU A 1 250 ? 27.787 -3.198 -3.145 1.00 94.00 250 GLU A CA 1
ATOM 1999 C C . GLU A 1 250 ? 27.250 -1.780 -3.392 1.00 94.00 250 GLU A C 1
ATOM 2001 O O . GLU A 1 250 ? 26.046 -1.560 -3.372 1.00 94.00 250 GLU A O 1
ATOM 2006 N N . TYR A 1 251 ? 28.145 -0.841 -3.713 1.00 94.25 251 TYR A N 1
ATOM 2007 C CA . TYR A 1 251 ? 27.774 0.526 -4.073 1.00 94.25 251 TYR A CA 1
ATOM 2008 C C . TYR A 1 251 ? 26.868 0.568 -5.311 1.00 94.25 251 TYR A C 1
ATOM 2010 O O . TYR A 1 251 ? 25.830 1.218 -5.288 1.00 94.25 251 TYR A O 1
ATOM 2018 N N . MET A 1 252 ? 27.209 -0.171 -6.372 1.00 96.00 252 MET A N 1
ATOM 2019 C CA . MET A 1 252 ? 26.368 -0.236 -7.573 1.00 96.00 252 MET A CA 1
ATOM 2020 C C . MET A 1 252 ? 25.043 -0.957 -7.317 1.00 96.00 252 MET A C 1
ATOM 2022 O O . MET A 1 252 ? 24.028 -0.572 -7.888 1.00 96.00 252 MET A O 1
ATOM 2026 N N . ARG A 1 253 ? 25.019 -1.964 -6.436 1.00 95.38 253 ARG A N 1
ATOM 2027 C CA . ARG A 1 253 ? 23.785 -2.661 -6.035 1.00 95.38 253 ARG A CA 1
ATOM 2028 C C . ARG A 1 253 ? 22.802 -1.737 -5.313 1.00 95.38 253 ARG A C 1
ATOM 2030 O O . ARG A 1 253 ? 21.597 -1.925 -5.455 1.00 95.38 253 ARG A O 1
ATOM 2037 N N . GLU A 1 254 ? 23.309 -0.765 -4.556 1.00 92.69 254 GLU A N 1
ATOM 2038 C CA . GLU A 1 254 ? 22.505 0.240 -3.851 1.00 92.69 254 GLU A CA 1
ATOM 2039 C C . GLU A 1 254 ? 22.087 1.403 -4.766 1.00 92.69 254 GLU A C 1
ATOM 2041 O O . GLU A 1 254 ? 20.921 1.794 -4.765 1.00 92.69 254 GLU A O 1
ATOM 2046 N N . GLU A 1 255 ? 23.013 1.934 -5.568 1.00 94.88 255 GLU A N 1
ATOM 2047 C CA . GLU A 1 255 ? 22.780 3.123 -6.402 1.00 94.88 255 GLU A CA 1
ATOM 2048 C C . GLU A 1 255 ? 22.086 2.818 -7.733 1.00 94.88 255 GLU A C 1
ATOM 2050 O O . GLU A 1 255 ? 21.359 3.661 -8.256 1.00 94.88 255 GLU A O 1
ATOM 2055 N N . VAL A 1 256 ? 22.311 1.629 -8.298 1.00 96.00 256 VAL A N 1
ATOM 2056 C CA . VAL A 1 256 ? 21.808 1.221 -9.620 1.00 96.00 256 VAL A CA 1
ATOM 2057 C C . VAL A 1 256 ? 21.178 -0.182 -9.561 1.00 96.00 256 VAL A C 1
ATOM 2059 O O . VAL A 1 256 ? 21.571 -1.091 -10.301 1.00 96.00 256 VAL A O 1
ATOM 2062 N N . PRO A 1 257 ? 20.181 -0.407 -8.685 1.00 96.12 257 PRO A N 1
ATOM 2063 C CA . PRO A 1 257 ? 19.557 -1.717 -8.507 1.00 96.12 257 PRO A CA 1
ATOM 2064 C C . PRO A 1 257 ? 18.874 -2.245 -9.780 1.00 96.12 257 PRO A C 1
ATOM 2066 O O . PRO A 1 257 ? 18.731 -3.460 -9.929 1.00 96.12 257 PRO A O 1
ATOM 2069 N N . GLU A 1 258 ? 18.473 -1.384 -10.727 1.00 96.06 258 GLU A N 1
ATOM 2070 C CA . GLU A 1 258 ? 17.924 -1.824 -12.017 1.00 96.06 258 GLU A CA 1
ATOM 2071 C C . GLU A 1 258 ? 18.913 -2.599 -12.898 1.00 96.06 258 GLU A C 1
ATOM 2073 O O . GLU A 1 258 ? 18.476 -3.339 -13.777 1.00 96.06 258 GLU A O 1
ATOM 2078 N N . GLY A 1 259 ? 20.220 -2.454 -12.665 1.00 97.44 259 GLY A N 1
ATOM 2079 C CA . GLY A 1 259 ? 21.268 -3.162 -13.399 1.00 97.44 259 GLY A CA 1
ATOM 2080 C C . GLY A 1 259 ? 21.536 -4.581 -12.893 1.00 97.44 259 GLY A C 1
ATOM 2081 O O . GLY A 1 259 ? 22.447 -5.260 -13.370 1.00 97.44 259 GLY A O 1
ATOM 2082 N N . PHE A 1 260 ? 20.748 -5.035 -11.920 1.00 98.19 260 PHE A N 1
ATOM 2083 C CA . PHE A 1 260 ? 20.846 -6.354 -11.319 1.00 98.19 260 PHE A CA 1
ATOM 2084 C C . PHE A 1 260 ? 19.510 -7.094 -11.399 1.00 98.19 260 PHE A C 1
ATOM 2086 O O . PHE A 1 260 ? 18.440 -6.484 -11.460 1.00 98.19 260 PHE A O 1
ATOM 2093 N N . VAL A 1 261 ? 19.565 -8.423 -11.336 1.00 98.12 261 VAL A N 1
ATOM 2094 C CA . VAL A 1 261 ? 18.398 -9.313 -11.329 1.00 98.12 261 VAL A CA 1
ATOM 2095 C C . VAL A 1 261 ? 18.491 -10.348 -10.216 1.00 98.12 261 VAL A C 1
ATOM 2097 O O . VAL A 1 261 ? 19.566 -10.841 -9.881 1.00 98.12 261 VAL A O 1
ATOM 2100 N N . TYR A 1 262 ? 17.360 -10.709 -9.621 1.00 97.75 262 TYR A N 1
ATOM 2101 C CA . TYR A 1 262 ? 17.308 -11.754 -8.604 1.00 97.75 262 TYR A CA 1
ATOM 2102 C C . TYR A 1 262 ? 17.277 -13.140 -9.241 1.00 97.75 262 TYR A C 1
ATOM 2104 O O . TYR A 1 262 ? 16.324 -13.489 -9.934 1.00 97.75 262 TYR A O 1
ATOM 2112 N N . GLU A 1 263 ? 18.245 -13.998 -8.922 1.00 97.25 263 GLU A N 1
ATOM 2113 C CA . GLU A 1 263 ? 18.360 -15.348 -9.502 1.00 97.25 263 GLU A CA 1
ATOM 2114 C C . GLU A 1 263 ? 17.127 -16.234 -9.257 1.00 97.25 263 GLU A C 1
ATOM 2116 O O . GLU A 1 263 ? 16.867 -17.171 -10.009 1.00 97.25 263 GLU A O 1
ATOM 2121 N N . CYS A 1 264 ? 16.344 -15.963 -8.208 1.00 97.56 264 CYS A N 1
ATOM 2122 C CA . CYS A 1 264 ? 15.148 -16.749 -7.904 1.00 97.56 264 CYS A CA 1
ATOM 2123 C C . CYS A 1 264 ? 13.981 -16.527 -8.874 1.00 97.56 264 CYS A C 1
ATOM 2125 O O . CYS A 1 264 ? 13.090 -17.373 -8.923 1.00 97.56 264 CYS A O 1
ATOM 2127 N N . CYS A 1 265 ? 13.950 -15.413 -9.606 1.00 96.75 265 CYS A N 1
ATOM 2128 C CA . CYS A 1 265 ? 12.814 -15.067 -10.468 1.00 96.75 265 CYS A CA 1
ATOM 2129 C C . CYS A 1 265 ? 13.180 -14.328 -11.762 1.00 96.75 265 CYS A C 1
ATOM 2131 O O . CYS A 1 265 ? 12.335 -14.231 -12.643 1.00 96.75 265 CYS A O 1
ATOM 2133 N N . GLY A 1 266 ? 14.411 -13.830 -11.893 1.00 96.62 266 GLY A N 1
ATOM 2134 C CA . GLY A 1 266 ? 14.854 -13.000 -13.014 1.00 96.62 266 GLY A CA 1
ATOM 2135 C C . GLY A 1 266 ? 14.337 -11.560 -12.973 1.00 96.62 266 GLY A C 1
ATOM 2136 O O . GLY A 1 266 ? 14.613 -10.801 -13.894 1.00 96.62 266 GLY A O 1
ATOM 2137 N N . GLU A 1 267 ? 13.593 -11.175 -11.934 1.00 96.62 267 GLU A N 1
ATOM 2138 C CA . GLU A 1 267 ? 13.104 -9.806 -11.773 1.00 96.62 267 GLU A CA 1
ATOM 2139 C C . GLU A 1 267 ? 14.241 -8.854 -11.395 1.00 96.62 267 GLU A C 1
ATOM 2141 O O . GLU A 1 267 ? 15.195 -9.242 -10.716 1.00 96.62 267 GLU A O 1
ATOM 2146 N N . SER A 1 268 ? 14.096 -7.590 -11.790 1.00 96.75 268 SER A N 1
ATOM 2147 C CA . SER A 1 268 ? 15.035 -6.507 -11.480 1.00 96.75 268 SER A CA 1
ATOM 2148 C C . SER A 1 268 ? 15.289 -6.353 -9.970 1.00 96.75 268 SER A C 1
ATOM 2150 O O . SER A 1 268 ? 14.408 -6.641 -9.151 1.00 96.75 268 SER A O 1
ATOM 2152 N N . GLY A 1 269 ? 16.458 -5.825 -9.593 1.00 95.00 269 GLY A N 1
ATOM 2153 C CA . GLY A 1 269 ? 16.824 -5.480 -8.215 1.00 95.00 269 GLY A CA 1
ATOM 2154 C C . GLY A 1 269 ? 15.881 -4.483 -7.534 1.00 95.00 269 GLY A C 1
ATOM 2155 O O . GLY A 1 269 ? 15.825 -4.437 -6.311 1.00 95.00 269 GLY A O 1
ATOM 2156 N N . LEU A 1 270 ? 15.063 -3.755 -8.302 1.00 93.19 270 LEU A N 1
ATOM 2157 C CA . LEU A 1 270 ? 13.997 -2.882 -7.788 1.00 93.19 270 LEU A CA 1
ATOM 2158 C C . LEU A 1 270 ? 12.715 -3.626 -7.363 1.00 93.19 270 LEU A C 1
ATOM 2160 O O . LEU A 1 270 ? 11.790 -3.020 -6.817 1.00 93.19 270 LEU A O 1
ATOM 2164 N N . SER A 1 271 ? 12.602 -4.926 -7.639 1.00 94.06 271 SER A N 1
ATOM 2165 C CA . SER A 1 271 ? 11.380 -5.688 -7.370 1.00 94.06 271 SER A CA 1
ATOM 2166 C C . SER A 1 271 ? 11.218 -6.041 -5.883 1.00 94.06 271 SER A C 1
ATOM 2168 O O . SER A 1 271 ? 12.151 -6.470 -5.210 1.00 94.06 271 SER A O 1
ATOM 2170 N N . LYS A 1 272 ? 9.985 -5.931 -5.368 1.00 89.12 272 LYS A N 1
ATOM 2171 C CA . LYS A 1 272 ? 9.636 -6.072 -3.937 1.00 89.12 272 LYS A CA 1
ATOM 2172 C C . LYS A 1 272 ? 9.859 -7.479 -3.339 1.00 89.12 272 LYS A C 1
ATOM 2174 O O . LYS A 1 272 ? 9.837 -7.639 -2.123 1.00 89.12 272 LYS A O 1
ATOM 2179 N N . GLY A 1 273 ? 10.025 -8.509 -4.167 1.00 94.50 273 GLY A N 1
ATOM 2180 C CA . GLY A 1 273 ? 10.112 -9.911 -3.747 1.00 94.50 273 GLY A CA 1
ATOM 2181 C C . GLY A 1 273 ? 9.275 -10.829 -4.631 1.00 94.50 273 GLY A C 1
ATOM 2182 O O . GLY A 1 273 ? 8.154 -10.481 -4.988 1.00 94.50 273 GLY A O 1
ATOM 2183 N N . CYS A 1 274 ? 9.779 -12.020 -4.961 1.00 95.69 274 CYS A N 1
ATOM 2184 C CA . CYS A 1 274 ? 9.026 -13.023 -5.727 1.00 95.69 274 CYS A CA 1
ATOM 2185 C C . CYS A 1 274 ? 8.289 -14.048 -4.847 1.00 95.69 274 CYS A C 1
ATOM 2187 O O . CYS A 1 274 ? 7.540 -14.884 -5.351 1.00 95.69 274 CYS A O 1
ATOM 2189 N N . LYS A 1 275 ? 8.516 -14.020 -3.528 1.00 96.38 275 LYS A N 1
ATOM 2190 C CA . LYS A 1 275 ? 7.785 -14.810 -2.531 1.00 96.38 275 LYS A CA 1
ATOM 2191 C C . LYS A 1 275 ? 7.215 -13.899 -1.455 1.00 96.38 275 LYS A C 1
ATOM 2193 O O . LYS A 1 275 ? 7.752 -12.826 -1.187 1.00 96.38 275 LYS A O 1
ATOM 2198 N N . TRP A 1 276 ? 6.149 -14.357 -0.808 1.00 95.88 276 TRP A N 1
ATOM 2199 C CA . TRP A 1 276 ? 5.528 -13.660 0.314 1.00 95.88 276 TRP A CA 1
ATOM 2200 C C . TRP A 1 276 ? 5.340 -14.580 1.521 1.00 95.88 276 TRP A C 1
ATOM 2202 O O . TRP A 1 276 ? 5.219 -15.800 1.391 1.00 95.88 276 TRP A O 1
ATOM 2212 N N . GLY A 1 277 ? 5.292 -13.980 2.706 1.00 95.56 277 GLY A N 1
ATOM 2213 C CA . GLY A 1 277 ? 5.138 -14.672 3.979 1.00 95.56 277 GLY A CA 1
ATOM 2214 C C . GLY A 1 277 ? 4.901 -13.711 5.144 1.00 95.56 277 GLY A C 1
ATOM 2215 O O . GLY A 1 277 ? 4.714 -12.508 4.957 1.00 95.56 277 GLY A O 1
ATOM 2216 N N . SER A 1 278 ? 4.930 -14.245 6.362 1.00 95.62 278 SER A N 1
ATOM 2217 C CA . SER A 1 278 ? 5.156 -13.441 7.568 1.00 95.62 278 SER A CA 1
ATOM 2218 C C . SER A 1 278 ? 6.626 -13.036 7.657 1.00 95.62 278 SER A C 1
ATOM 2220 O O . SER A 1 278 ? 7.502 -13.786 7.232 1.00 95.62 278 SER A O 1
ATOM 2222 N N . HIS A 1 279 ? 6.915 -11.886 8.257 1.00 95.62 279 HIS A N 1
ATOM 2223 C CA . HIS A 1 279 ? 8.278 -11.521 8.628 1.00 95.62 279 HIS A CA 1
ATOM 2224 C C . HIS A 1 279 ? 8.853 -12.523 9.637 1.00 95.62 279 HIS A C 1
ATOM 2226 O O . HIS A 1 279 ? 8.173 -12.943 10.581 1.00 95.62 279 HIS A O 1
ATOM 2232 N N . ILE A 1 280 ? 10.133 -12.849 9.467 1.00 94.81 280 ILE A N 1
ATOM 2233 C CA . ILE A 1 280 ? 10.894 -13.740 10.348 1.00 94.81 280 ILE A CA 1
ATOM 2234 C C . ILE A 1 280 ? 11.982 -12.921 11.035 1.00 94.81 280 ILE A C 1
ATOM 2236 O O . ILE A 1 280 ? 12.722 -12.214 10.362 1.00 94.81 280 ILE A O 1
ATOM 2240 N N . SER A 1 281 ? 12.126 -13.031 12.354 1.00 94.12 281 SER A N 1
ATOM 2241 C CA . SER A 1 281 ? 13.216 -12.385 13.098 1.00 94.12 281 SER A CA 1
ATOM 2242 C C . SER A 1 281 ? 13.955 -13.394 13.969 1.00 94.12 281 SER A C 1
ATOM 2244 O O . SER A 1 281 ? 13.446 -14.475 14.253 1.00 94.12 281 SER A O 1
ATOM 2246 N N . ASN A 1 282 ? 15.135 -13.023 14.472 1.00 89.81 282 ASN A N 1
ATOM 2247 C CA . ASN A 1 282 ? 15.873 -13.857 15.429 1.00 89.81 282 ASN A CA 1
ATOM 2248 C C . ASN A 1 282 ? 15.090 -14.143 16.726 1.00 89.81 282 ASN A C 1
ATOM 2250 O O . ASN A 1 282 ? 15.422 -15.092 17.432 1.00 89.81 282 ASN A O 1
ATOM 2254 N N . ARG A 1 283 ? 14.079 -13.327 17.063 1.00 84.44 283 ARG A N 1
ATOM 2255 C CA . ARG A 1 283 ? 13.231 -13.540 18.247 1.00 84.44 283 ARG A CA 1
ATOM 2256 C C . ARG A 1 283 ? 12.103 -14.539 17.994 1.00 84.44 283 ARG A C 1
ATOM 2258 O O . ARG A 1 283 ? 11.747 -15.258 18.917 1.00 84.44 283 ARG A O 1
ATOM 2265 N N . ASN A 1 284 ? 11.624 -14.621 16.753 1.00 71.50 284 ASN A N 1
ATOM 2266 C CA . ASN A 1 284 ? 10.563 -15.532 16.328 1.00 71.50 284 ASN A CA 1
ATOM 2267 C C . ASN A 1 284 ? 11.088 -16.441 15.212 1.00 71.50 284 ASN A C 1
ATOM 2269 O O . ASN A 1 284 ? 10.774 -16.212 14.037 1.00 71.50 284 ASN A O 1
ATOM 2273 N N . PRO A 1 285 ? 11.925 -17.443 15.544 1.00 67.62 285 PRO A N 1
ATOM 2274 C CA . PRO A 1 285 ? 12.322 -18.435 14.562 1.00 67.62 285 PRO A CA 1
ATOM 2275 C C . PRO A 1 285 ? 11.071 -19.167 14.053 1.00 67.62 285 PRO A C 1
ATOM 2277 O O . PRO A 1 285 ? 10.139 -19.385 14.832 1.00 67.62 285 PRO A O 1
ATOM 2280 N N . PRO A 1 286 ? 11.030 -19.557 12.767 1.00 69.00 286 PRO A N 1
ATOM 2281 C CA . PRO A 1 286 ? 9.925 -20.356 12.257 1.00 69.00 286 PRO A CA 1
ATOM 2282 C C . PRO A 1 286 ? 9.802 -21.612 13.121 1.00 69.00 286 PRO A C 1
ATOM 2284 O O . PRO A 1 286 ? 10.811 -22.267 13.390 1.00 69.00 286 PRO A O 1
ATOM 2287 N N . GLU A 1 287 ? 8.588 -21.937 13.574 1.00 65.50 287 GLU A N 1
ATOM 2288 C CA . GLU A 1 287 ? 8.332 -23.185 14.291 1.00 65.50 287 GLU A CA 1
ATOM 2289 C C . GLU A 1 287 ? 8.729 -24.348 13.376 1.00 65.50 287 GLU A C 1
ATOM 2291 O O . GLU A 1 287 ? 8.011 -24.730 12.447 1.00 65.50 287 GLU A O 1
ATOM 2296 N N . THR A 1 288 ? 9.926 -24.886 13.596 1.00 50.47 288 THR A N 1
ATOM 2297 C CA . THR A 1 288 ? 10.482 -26.002 12.839 1.00 50.47 288 THR A CA 1
ATOM 2298 C C . THR A 1 288 ? 9.677 -27.255 13.178 1.00 50.47 288 THR A C 1
ATOM 2300 O O . THR A 1 288 ? 10.057 -28.024 14.057 1.00 50.47 288 THR A O 1
ATOM 2303 N N . GLY A 1 289 ? 8.519 -27.433 12.544 1.00 43.84 289 GLY A N 1
ATOM 2304 C CA . GLY A 1 289 ? 7.644 -28.569 12.834 1.00 43.84 289 GLY A CA 1
ATOM 2305 C C . GLY A 1 289 ? 6.301 -28.609 12.112 1.00 43.84 289 GLY A C 1
ATOM 2306 O O . GLY A 1 289 ? 5.679 -29.667 12.097 1.00 43.84 289 GLY A O 1
ATOM 2307 N N . ARG A 1 290 ? 5.851 -27.523 11.469 1.00 40.72 290 ARG A N 1
ATOM 2308 C CA . ARG A 1 290 ? 4.577 -27.525 10.735 1.00 40.72 290 ARG A CA 1
ATOM 2309 C C . ARG A 1 290 ? 4.792 -27.133 9.278 1.00 40.72 290 ARG A C 1
ATOM 2311 O O . ARG A 1 290 ? 4.580 -25.995 8.878 1.00 40.72 290 ARG A O 1
ATOM 2318 N N . THR A 1 291 ? 5.223 -28.101 8.472 1.00 37.84 291 THR A N 1
ATOM 2319 C CA . THR A 1 291 ? 5.113 -28.035 7.010 1.00 37.84 291 THR A CA 1
ATOM 2320 C C . THR A 1 291 ? 3.631 -28.013 6.637 1.00 37.84 291 THR A C 1
ATOM 2322 O O . THR A 1 291 ? 3.026 -29.049 6.370 1.00 37.84 291 THR A O 1
ATOM 2325 N N . GLY A 1 292 ? 3.018 -26.832 6.675 1.00 38.34 292 GLY A N 1
ATOM 2326 C CA . GLY A 1 292 ? 1.810 -26.573 5.913 1.00 38.34 292 GLY A CA 1
ATOM 2327 C C . GLY A 1 292 ? 2.223 -26.555 4.452 1.00 38.34 292 GLY A C 1
ATOM 2328 O O . GLY A 1 292 ? 2.841 -25.600 3.994 1.00 38.34 292 GLY A O 1
ATOM 2329 N N . THR A 1 293 ? 1.956 -27.645 3.746 1.00 35.19 293 THR A N 1
ATOM 2330 C CA . THR A 1 293 ? 2.011 -27.700 2.290 1.00 35.19 293 THR A CA 1
ATOM 2331 C C . THR A 1 293 ? 1.027 -26.664 1.751 1.00 35.19 293 THR A C 1
ATOM 2333 O O . THR A 1 293 ? -0.167 -26.933 1.650 1.00 35.19 293 THR A O 1
ATOM 2336 N N . THR A 1 294 ? 1.491 -25.452 1.451 1.00 42.88 294 THR A N 1
ATOM 2337 C CA . THR A 1 294 ? 0.794 -24.602 0.488 1.00 42.88 294 THR A CA 1
ATOM 2338 C C . THR A 1 294 ? 1.118 -25.199 -0.866 1.00 42.88 294 THR A C 1
ATOM 2340 O O . THR A 1 294 ? 2.224 -25.025 -1.376 1.00 42.88 294 THR A O 1
ATOM 2343 N N . GLU A 1 295 ? 0.191 -26.007 -1.368 1.00 39.88 295 GLU A N 1
ATOM 2344 C CA . GLU A 1 295 ? 0.242 -26.540 -2.718 1.00 39.88 295 GLU A CA 1
ATOM 2345 C C . GLU A 1 295 ? 0.364 -25.374 -3.697 1.00 39.88 295 GLU A C 1
ATOM 2347 O O . GLU A 1 295 ? -0.496 -24.497 -3.808 1.00 39.88 295 GLU A O 1
ATOM 2352 N N . ASP A 1 296 ? 1.513 -25.373 -4.352 1.00 41.34 296 ASP A N 1
ATOM 2353 C CA . ASP A 1 296 ? 1.875 -24.559 -5.487 1.00 41.34 296 ASP A CA 1
ATOM 2354 C C . ASP A 1 296 ? 0.892 -24.867 -6.626 1.00 41.34 296 ASP A C 1
ATOM 2356 O O . ASP A 1 296 ? 0.991 -25.893 -7.298 1.00 41.34 296 ASP A O 1
ATOM 2360 N N . THR A 1 297 ? -0.122 -24.017 -6.809 1.00 37.88 297 THR A N 1
ATOM 2361 C CA . THR A 1 297 ? -1.015 -24.104 -7.972 1.00 37.88 297 THR A CA 1
ATOM 2362 C C . THR A 1 297 ? -0.320 -23.449 -9.163 1.00 37.88 297 THR A C 1
ATOM 2364 O O . THR A 1 297 ? -0.726 -22.394 -9.650 1.00 37.88 297 THR A O 1
ATOM 2367 N N . THR A 1 298 ? 0.742 -24.084 -9.652 1.00 40.53 298 THR A N 1
ATOM 2368 C CA . THR A 1 298 ? 1.264 -23.824 -10.991 1.00 40.53 298 THR A CA 1
ATOM 2369 C C . THR A 1 298 ? 0.325 -24.481 -12.003 1.00 40.53 298 THR A C 1
ATOM 2371 O O . THR A 1 298 ? 0.170 -25.700 -12.064 1.00 40.53 298 THR A O 1
ATOM 2374 N N . HIS A 1 299 ? -0.347 -23.661 -12.811 1.00 35.94 299 HIS A N 1
ATOM 2375 C CA . HIS A 1 299 ? -1.090 -24.120 -13.983 1.00 35.94 299 HIS A CA 1
ATOM 2376 C C . HIS A 1 299 ? -0.103 -24.618 -15.052 1.00 35.94 299 HIS A C 1
ATOM 2378 O O . HIS A 1 299 ? 0.297 -23.878 -15.947 1.00 35.94 299 HIS A O 1
ATOM 2384 N N . GLY A 1 300 ? 0.295 -25.886 -14.956 1.00 31.42 300 GLY A N 1
ATOM 2385 C CA . GLY A 1 300 ? 0.989 -26.621 -16.009 1.00 31.42 300 GLY A CA 1
ATOM 2386 C C . GLY A 1 300 ? -0.009 -27.326 -16.927 1.00 31.42 300 GLY A C 1
ATOM 2387 O O . GLY A 1 300 ? -0.424 -28.449 -16.653 1.00 31.42 300 GLY A O 1
ATOM 2388 N N . ALA A 1 301 ? -0.380 -26.695 -18.040 1.00 35.41 301 ALA A N 1
ATOM 2389 C CA . ALA A 1 301 ? -1.070 -27.371 -19.136 1.00 35.41 301 ALA A CA 1
ATOM 2390 C C . ALA A 1 301 ? -0.048 -28.133 -20.001 1.00 35.41 301 ALA A C 1
ATOM 2392 O O . ALA A 1 301 ? 0.417 -27.626 -21.017 1.00 35.41 301 ALA A O 1
ATOM 2393 N N . ASN A 1 302 ? 0.296 -29.361 -19.605 1.00 35.31 302 ASN A N 1
ATOM 2394 C CA . ASN A 1 302 ? 0.902 -30.343 -20.506 1.00 35.31 302 ASN A CA 1
ATOM 2395 C C . ASN A 1 302 ? -0.205 -31.242 -21.062 1.00 35.31 302 ASN A C 1
ATOM 2397 O O . ASN A 1 302 ? -0.681 -32.152 -20.391 1.00 35.31 302 ASN A O 1
ATOM 2401 N N . GLY A 1 303 ? -0.620 -30.952 -22.295 1.00 35.25 303 GLY A N 1
ATOM 2402 C CA . GLY A 1 303 ? -1.399 -31.862 -23.125 1.00 35.25 303 GLY A CA 1
ATOM 2403 C C . GLY A 1 303 ? -0.465 -32.730 -23.962 1.00 35.25 303 GLY A C 1
ATOM 2404 O O . GLY A 1 303 ? 0.362 -32.222 -24.721 1.00 35.25 303 GLY A O 1
ATOM 2405 N N . ASP A 1 304 ? -0.624 -34.039 -23.813 1.00 39.47 304 ASP A N 1
ATOM 2406 C CA . ASP A 1 304 ? 0.062 -35.106 -24.530 1.00 39.47 304 ASP A CA 1
ATOM 2407 C C . ASP A 1 304 ? 0.109 -34.894 -26.054 1.00 39.47 304 ASP A C 1
ATOM 2409 O O . ASP A 1 304 ? -0.914 -34.941 -26.743 1.00 39.47 304 ASP A O 1
ATOM 2413 N N . LYS A 1 305 ? 1.313 -34.762 -26.625 1.00 42.41 305 LYS A N 1
ATOM 2414 C CA . LYS A 1 305 ? 1.538 -34.964 -28.064 1.00 42.41 305 LYS A CA 1
ATOM 2415 C C . LYS A 1 305 ? 2.126 -36.346 -28.303 1.00 42.41 305 LYS A C 1
ATOM 2417 O O . LYS A 1 305 ? 3.331 -36.574 -28.269 1.00 42.41 305 LYS A O 1
ATOM 2422 N N . LYS A 1 306 ? 1.206 -37.268 -28.564 1.00 38.19 306 LYS A N 1
ATOM 2423 C CA . LYS A 1 306 ? 1.442 -38.595 -29.122 1.00 38.19 306 LYS A CA 1
ATOM 2424 C C . LYS A 1 306 ? 2.082 -38.455 -30.508 1.00 38.19 306 LYS A C 1
ATOM 2426 O O . LYS A 1 306 ? 1.535 -37.792 -31.385 1.00 38.19 306 LYS A O 1
ATOM 2431 N N . ALA A 1 307 ? 3.234 -39.093 -30.690 1.00 42.47 307 ALA A N 1
ATOM 2432 C CA . ALA A 1 307 ? 3.896 -39.232 -31.978 1.00 42.47 307 ALA A CA 1
ATOM 2433 C C . ALA A 1 307 ? 3.003 -39.983 -32.983 1.00 42.47 307 ALA A C 1
ATOM 2435 O O . ALA A 1 307 ? 2.465 -41.048 -32.668 1.00 42.47 307 ALA A O 1
ATOM 2436 N N . GLN A 1 308 ? 2.891 -39.449 -34.199 1.00 39.09 308 GLN A N 1
ATOM 2437 C CA . GLN A 1 308 ? 2.432 -40.158 -35.395 1.00 39.09 308 GLN A CA 1
ATOM 2438 C C . GLN A 1 308 ? 3.286 -39.741 -36.610 1.00 39.09 308 GLN A C 1
ATOM 2440 O O . GLN A 1 308 ? 3.914 -38.683 -36.572 1.00 39.09 308 GLN A O 1
ATOM 2445 N N . PRO A 1 309 ? 3.403 -40.619 -37.624 1.00 46.31 309 PRO A N 1
ATOM 2446 C CA . PRO A 1 309 ? 4.577 -40.704 -38.486 1.00 46.31 309 PRO A CA 1
ATOM 2447 C C . PRO A 1 309 ? 4.536 -39.765 -39.694 1.00 46.31 309 PRO A C 1
ATOM 2449 O O . PRO A 1 309 ? 3.478 -39.332 -40.145 1.00 46.31 309 PRO A O 1
ATOM 2452 N N . ALA A 1 310 ? 5.733 -39.519 -40.230 1.00 45.50 310 ALA A N 1
ATOM 2453 C CA . ALA A 1 310 ? 5.977 -38.825 -41.483 1.00 45.50 310 ALA A CA 1
ATOM 2454 C C . ALA A 1 310 ? 5.173 -39.445 -42.636 1.00 45.50 310 ALA A C 1
ATOM 2456 O O . ALA A 1 310 ? 5.239 -40.652 -42.873 1.00 45.50 310 ALA A O 1
ATOM 2457 N N . THR A 1 311 ? 4.448 -38.599 -43.364 1.00 46.03 311 THR A N 1
ATOM 2458 C CA . THR A 1 311 ? 3.957 -38.916 -44.704 1.00 46.03 311 THR A CA 1
ATOM 2459 C C . THR A 1 311 ? 4.547 -37.905 -45.673 1.00 46.03 311 THR A C 1
ATOM 2461 O O . THR A 1 311 ? 4.392 -36.696 -45.508 1.00 46.03 311 THR A O 1
ATOM 2464 N N . ASP A 1 312 ? 5.290 -38.452 -46.632 1.00 48.47 312 ASP A N 1
ATOM 2465 C CA . ASP A 1 312 ? 5.682 -37.830 -47.889 1.00 48.47 312 ASP A CA 1
ATOM 2466 C C . ASP A 1 312 ? 4.464 -37.193 -48.562 1.00 48.47 312 ASP A C 1
ATOM 2468 O O . ASP A 1 312 ? 3.484 -37.881 -48.852 1.00 48.47 312 ASP A O 1
ATOM 2472 N N . PHE A 1 313 ? 4.564 -35.906 -48.877 1.00 44.16 313 PHE A N 1
ATOM 2473 C CA . PHE A 1 313 ? 3.803 -35.296 -49.958 1.00 44.16 313 PHE A CA 1
ATOM 2474 C C . PHE A 1 313 ? 4.783 -34.514 -50.828 1.00 44.16 313 PHE A C 1
ATOM 2476 O O . PHE A 1 313 ? 5.250 -33.430 -50.483 1.00 44.16 313 PHE A O 1
ATOM 2483 N N . GLN A 1 314 ? 5.144 -35.145 -51.943 1.00 50.94 314 GLN A N 1
ATOM 2484 C CA . GLN A 1 314 ? 5.705 -34.491 -53.114 1.00 50.94 314 GLN A CA 1
ATOM 2485 C C . GLN A 1 314 ? 4.585 -33.682 -53.767 1.00 50.94 314 GLN A C 1
ATOM 2487 O O . GLN A 1 314 ? 3.551 -34.262 -54.089 1.00 50.94 314 GLN A O 1
ATOM 2492 N N . ASP A 1 315 ? 4.821 -32.397 -54.026 1.00 48.06 315 ASP A N 1
ATOM 2493 C CA . ASP A 1 315 ? 4.044 -31.651 -55.014 1.00 48.06 315 ASP A CA 1
ATOM 2494 C C . ASP A 1 315 ? 4.944 -31.173 -56.165 1.00 48.06 315 ASP A C 1
ATOM 2496 O O . ASP A 1 315 ? 6.116 -30.837 -55.946 1.00 48.06 315 ASP A O 1
ATOM 2500 N N . PRO A 1 316 ? 4.428 -31.204 -57.408 1.00 59.41 316 PRO A N 1
ATOM 2501 C CA . PRO A 1 316 ? 5.230 -31.137 -58.613 1.00 59.41 316 PRO A CA 1
ATOM 2502 C C . PRO A 1 316 ? 5.450 -29.722 -59.151 1.00 59.41 316 PRO A C 1
ATOM 2504 O O . PRO A 1 316 ? 4.726 -28.762 -58.901 1.00 59.41 316 PRO A O 1
ATOM 2507 N N . ILE A 1 317 ? 6.477 -29.681 -59.990 1.00 48.50 317 ILE A N 1
ATOM 2508 C CA . ILE A 1 317 ? 6.926 -28.609 -60.866 1.00 48.50 317 ILE A CA 1
ATOM 2509 C C . ILE A 1 317 ? 5.882 -28.302 -61.953 1.00 48.50 317 ILE A C 1
ATOM 2511 O O . ILE A 1 317 ? 5.522 -29.179 -62.734 1.00 48.50 317 ILE A O 1
ATOM 2515 N N . SER A 1 318 ? 5.526 -27.025 -62.081 1.00 54.31 318 SER A N 1
ATOM 2516 C CA . SER A 1 318 ? 5.095 -26.346 -63.318 1.00 54.31 318 SER A CA 1
ATOM 2517 C C . SER A 1 318 ? 5.129 -24.842 -63.010 1.00 54.31 318 SER A C 1
ATOM 2519 O O . SER A 1 318 ? 4.531 -24.430 -62.025 1.00 54.31 318 SER A O 1
ATOM 2521 N N . GLY A 1 319 ? 5.878 -23.966 -63.677 1.00 47.00 319 GLY A N 1
ATOM 2522 C CA . GLY A 1 319 ? 6.177 -23.902 -65.103 1.00 47.00 319 GLY A CA 1
ATOM 2523 C C . GLY A 1 319 ? 5.341 -22.769 -65.713 1.00 47.00 319 GLY A C 1
ATOM 2524 O O . GLY A 1 319 ? 4.151 -22.714 -65.443 1.00 47.00 319 GLY A O 1
ATOM 2525 N N . GLU A 1 320 ? 5.977 -21.937 -66.550 1.00 47.81 320 GLU A N 1
ATOM 2526 C CA . GLU A 1 320 ? 5.408 -20.853 -67.387 1.00 47.81 320 GLU A CA 1
ATOM 2527 C C . GLU A 1 320 ? 5.209 -19.472 -66.726 1.00 47.81 320 GLU A C 1
ATOM 2529 O O . GLU A 1 320 ? 4.812 -19.370 -65.575 1.00 47.81 320 GLU A O 1
ATOM 2534 N N . THR A 1 321 ? 5.400 -18.310 -67.361 1.00 50.00 321 THR A N 1
ATOM 2535 C CA . THR A 1 321 ? 6.218 -17.790 -68.480 1.00 50.00 321 THR A CA 1
ATOM 2536 C C . THR A 1 321 ? 6.014 -16.260 -68.468 1.00 50.00 321 THR A C 1
ATOM 2538 O O . THR A 1 321 ? 4.899 -15.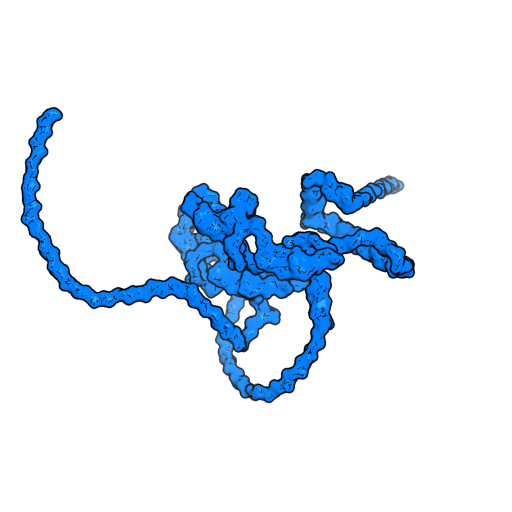799 -68.260 1.00 50.00 321 THR A O 1
ATOM 2541 N N . SER A 1 322 ? 7.082 -15.498 -68.713 1.00 53.56 322 SER A N 1
ATOM 2542 C CA . SER A 1 322 ? 7.173 -14.322 -69.605 1.00 53.56 322 SER A CA 1
ATOM 2543 C C . SER A 1 322 ? 5.955 -13.399 -69.819 1.00 53.56 322 SER A C 1
ATOM 2545 O O . SER A 1 322 ? 4.952 -13.803 -70.397 1.00 53.56 322 SER A O 1
ATOM 2547 N N . GLY A 1 323 ? 6.135 -12.095 -69.567 1.00 50.53 323 GLY A N 1
ATOM 2548 C CA . GLY A 1 323 ? 5.206 -11.058 -70.033 1.00 50.53 323 GLY A CA 1
ATOM 2549 C C . GLY A 1 323 ? 5.715 -9.626 -69.856 1.00 50.53 323 GLY A C 1
ATOM 2550 O O . GLY A 1 323 ? 5.229 -8.897 -69.002 1.00 50.53 323 GLY A O 1
ATOM 2551 N N . LEU A 1 324 ? 6.697 -9.230 -70.670 1.00 54.59 324 LEU A N 1
ATOM 2552 C CA . LEU A 1 324 ? 7.010 -7.831 -70.981 1.00 54.59 324 LEU A CA 1
ATOM 2553 C C . LEU A 1 324 ? 5.838 -7.204 -71.752 1.00 54.59 324 LEU A C 1
ATOM 2555 O O . LEU A 1 324 ? 5.437 -7.770 -72.764 1.00 54.59 324 LEU A O 1
ATOM 2559 N N . SER A 1 325 ? 5.382 -6.009 -71.368 1.00 55.62 325 SER A N 1
ATOM 2560 C CA . SER A 1 325 ? 5.015 -4.988 -72.357 1.00 55.62 325 SER A CA 1
ATOM 2561 C C . SER A 1 325 ? 4.945 -3.595 -71.735 1.00 55.62 325 SER A C 1
ATOM 2563 O O . SER A 1 325 ? 4.186 -3.340 -70.805 1.00 55.62 325 SER A O 1
ATOM 2565 N N . SER A 1 326 ? 5.757 -2.704 -72.293 1.00 58.72 326 SER A N 1
ATOM 2566 C CA . SER A 1 326 ? 5.652 -1.252 -72.198 1.00 58.72 326 SER A CA 1
ATOM 2567 C C . SER A 1 326 ? 4.373 -0.753 -72.87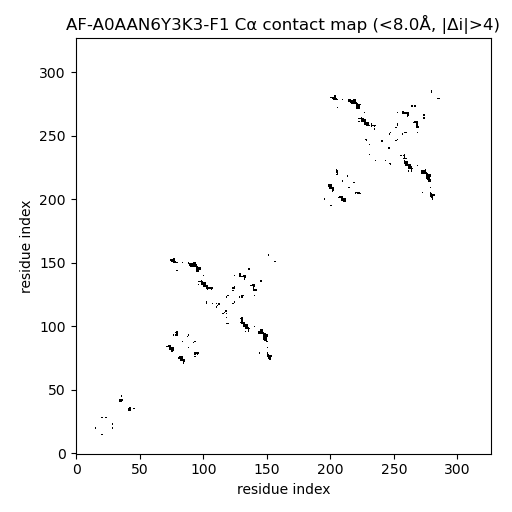2 1.00 58.72 326 SER A C 1
ATOM 2569 O O . SER A 1 326 ? 4.031 -1.280 -73.932 1.00 58.72 326 SER A O 1
ATOM 2571 N N . VAL A 1 327 ? 3.764 0.300 -72.316 1.00 64.31 327 VAL A N 1
ATOM 2572 C CA . VAL A 1 327 ? 3.265 1.489 -73.038 1.00 64.31 327 VAL A CA 1
ATOM 2573 C C . VAL A 1 327 ? 3.371 2.686 -72.098 1.00 64.31 327 VAL A C 1
ATOM 2575 O O . VAL A 1 327 ? 3.003 2.513 -70.916 1.00 64.31 327 VAL A O 1
#

Mean predicted aligned error: 19.46 Å

Secondary structure (DSSP, 8-state):
-PPPPPPPP---PPPPPHHHHHTS-HHHHHHHHHHHHH-HHHHHHHHHHHHHHHHHHHHTTTS-SS---SPP-EEE-TTT--EEEGGG--TT-EEE--S-EEE-TTTSTT--HHHH--SS-HHHHHH-GGGEEETTT--BTTSPPSEEE----HHHHHHHHHS-------------PPP---PPPP---------PPTTEEE-TTT--EEEGGG--TTSEEE--SPEEE-TT-GGGGG---SSGGGTSSHHHHHH-GGGEEETTT--BTT---SEEE---BTTB---TT--------------------------------------

pLDDT: mean 74.57, std 22.64, range [30.36, 98.25]

Radius of gyration: 32.21 Å; Cα contacts (8 Å, |Δi|>4): 300; chains: 1; bounding box: 64×89×114 Å